Protein 5OJY (pdb70)

InterPro domains:
  IPR001647 DNA-binding HTH domain, TetR-type [PF00440] (37-81)
  IPR001647 DNA-binding HTH domain, TetR-type [PR00455] (37-50)
  IPR001647 DNA-binding HTH domain, TetR-type [PR00455] (58-81)
  IPR001647 DNA-binding HTH domain, TetR-type [PS50977] (31-91)
  IPR003012 Tetracycline transcriptional regulator, TetR [PR00400] (49-72)
  IPR003012 Tetracycline transcriptional regulator, TetR [PR00400] (100-119)
  IPR003012 Tetracycline transcriptional regulator, TetR [PR00400] (156-175)
  IPR004111 Tetracycline repressor TetR, C-terminal [PF02909] (95-240)
  IPR009057 Homedomain-like superfamily [SSF46689] (26-88)
  IPR036271 Tetracyclin repressor-like, C-terminal domain superfamily [SSF48498] (98-244)
  IPR050109 HTH-type, TetR-like transcriptional regulator [PTHR30055] (24-231)

B-factor: mean 45.56, std 17.47, range [21.39, 141.22]

Radius of gyration: 22.87 Å; Cα contacts (8 Å, |Δi|>4): 185; chains: 1; bounding box: 54×38×69 Å

Solvent-accessible surface area: 13667 Å² total

Secondary structure (DSSP, 8-state):
-TTHHHHGGG-------HHHHHHHHHHHHHHHTGGG--HHHHHHHTTS-HHHHHTT-SSHHHHHHHHHHHHPPPPPPP-SSS-HHHHHHHHHHHHHHHHHHTTHHHHHTTTS---SHHHHHHHHHHHHHHHTTT--HHHHHHHHHHHHHHHHHHHHHHHHHHHHHHHHT--HHHHHHHHHHHHHHHGGGS-HHHHHHHHHHTT--HHHHHHHHH---TT--

Foldseek 3Di:
DPPVVVVCVVHDADADDPVVLLVLQLVQCLVPAPVSDDQQVSQVVVVHGSVNVCVPPVDVLRSLLVNLLVLQDAAFDDPPPPDLLVSLLRLLVSRLVSCLSRVNCLVVCVVRPNDDDRVVRNVVNLLVSVVVVVDDPVLSVVLVCVSNVLSSVLSNVVSVVVVVCVVVVAALLRVCVVCVVVCVVVCVVDDPVVVVVSVVRSPDDSVRVSSVVSVSSVPRD

Sequence (221 aa):
QPGSSIWLREVKARQPLSREQIVQAAVRLLDEGGVRNLRMRQLADSLNSAPMSLYWHVSTKDDLLELAIDAVFPDPPSRSGTGDWRDDIKAGATDLFEVLLRHSWMIELMGGHPPVGPRALAHTSAIIEILEQAHFSPRQLDSALSSAIYYYTVGAALSEASWQAMMARQSAESEEEWVSRLGPYLGMATQSHPASLADYVKRSASSSTGQRFHDGLEMVSGMG

Nearest PDB structures (foldseek):
  5ojy-assembly1_A-2  TM=1.005E+00  e=1.292E-31  Streptomyces alboniger
  5ojx-assembly1_A-2  TM=8.390E-01  e=1.427E-23  Streptomyces alboniger
  1z0x-assembly1_B  TM=7.888E-01  e=1.199E-06  Enterococcus faecalis V583
  1z0x-assembly1_A  TM=7.538E-01  e=3.463E-06  Enterococcus faecalis V583
  3cjd-assembly1_A  TM=6.451E-01  e=1.603E-02  Jannaschia sp. CCS1

Structure (mmCIF, N/CA/C/O backbone):
data_5OJY
#
_entry.id   5OJY
#
_cell.length_a   107.850
_cell.length_b   107.850
_cell.length_c   119.300
_cell.angle_alpha   90.000
_cell.angle_beta   90.000
_cell.angle_gamma   120.000
#
_symmetry.space_group_name_H-M   'P 62 2 2'
#
loop_
_entity.id
_entity.type
_entity.pdbx_description
1 polymer 'TetR family transcription regulator'
2 non-polymer GLYCEROL
3 non-polymer 'CITRIC ACID'
4 non-polymer 'Pamamycin 607'
5 water water
#
loop_
_atom_site.group_PDB
_atom_site.id
_atom_site.type_symbol
_atom_site.label_atom_id
_atom_site.label_alt_id
_atom_site.label_comp_id
_atom_site.label_asym_id
_atom_site.label_entity_id
_atom_site.label_seq_id
_atom_site.pdbx_PDB_ins_code
_atom_site.Cartn_x
_atom_site.Cartn_y
_atom_site.Cartn_z
_atom_site.occupancy
_atom_site.B_iso_or_equiv
_atom_site.auth_seq_id
_atom_site.auth_comp_id
_atom_site.auth_asym_id
_atom_site.auth_atom_id
_atom_site.pdbx_PDB_model_num
ATOM 1 N N . GLN A 1 15 ? 36.135 -29.134 -52.395 1.00 64.48 14 GLN A N 1
ATOM 2 C CA . GLN A 1 15 ? 35.629 -29.327 -53.751 1.00 55.95 14 GLN A CA 1
ATOM 3 C C . GLN A 1 15 ? 36.497 -30.320 -54.521 1.00 50.10 14 GLN A C 1
ATOM 4 O O . GLN A 1 15 ? 37.718 -30.374 -54.312 1.00 46.34 14 GLN A O 1
ATOM 18 N N . PRO A 1 16 ? 35.881 -31.073 -55.435 1.00 44.72 15 PRO A N 1
ATOM 19 C CA . PRO A 1 16 ? 36.640 -32.094 -56.176 1.00 39.80 15 PRO A CA 1
ATOM 20 C C . PRO A 1 16 ? 37.726 -31.471 -57.041 1.00 40.47 15 PRO A C 1
ATOM 21 O O . PRO A 1 16 ? 37.538 -30.427 -57.675 1.00 34.58 15 PRO A O 1
ATOM 32 N N . GLY A 1 17 ? 38.866 -32.153 -57.085 1.00 34.96 16 GLY A N 1
ATOM 33 C CA . GLY A 1 17 ? 39.985 -31.733 -57.874 1.00 33.80 16 GLY A CA 1
ATOM 34 C C . GLY A 1 17 ? 40.991 -30.862 -57.148 1.00 36.05 16 GLY A C 1
ATOM 35 O O . GLY A 1 17 ? 42.028 -30.524 -57.736 1.00 34.50 16 GLY A O 1
ATOM 39 N N A SER A 1 18 ? 40.740 -30.496 -55.887 0.50 34.37 17 SER A N 1
ATOM 40 N N B SER A 1 18 ? 40.722 -30.492 -55.894 0.50 34.34 17 SER A N 1
ATOM 41 C CA A SER A 1 18 ? 41.693 -29.648 -55.177 0.50 40.20 17 SER A CA 1
ATOM 42 C CA B SER A 1 18 ? 41.664 -29.669 -55.146 0.50 40.20 17 SER A CA 1
ATOM 43 C C A SER A 1 18 ? 43.049 -30.329 -55.024 0.50 37.01 17 SER A C 1
ATOM 44 C C B SER A 1 18 ? 43.036 -30.328 -55.058 0.50 37.02 17 SER A C 1
ATOM 45 O O A SER A 1 18 ? 44.073 -29.648 -54.907 0.50 34.57 17 SER A O 1
ATOM 46 O O B SER A 1 18 ? 44.056 -29.631 -55.040 0.50 34.56 17 SER A O 1
ATOM 61 N N . ILE A 1 19 ? 43.092 -31.662 -55.042 1.00 31.25 18 ILE A N 1
ATOM 62 C CA . ILE A 1 19 ? 44.384 -32.332 -54.884 1.00 32.27 18 ILE A CA 1
ATOM 63 C C . ILE A 1 19 ? 45.246 -32.068 -56.109 1.00 31.16 18 ILE A C 1
ATOM 64 O O . ILE A 1 19 ? 46.472 -31.953 -55.995 1.00 36.44 18 ILE A O 1
ATOM 80 N N . TRP A 1 20 ? 44.624 -31.914 -57.279 1.00 31.62 19 TRP A N 1
ATOM 81 C CA . TRP A 1 20 ? 45.375 -31.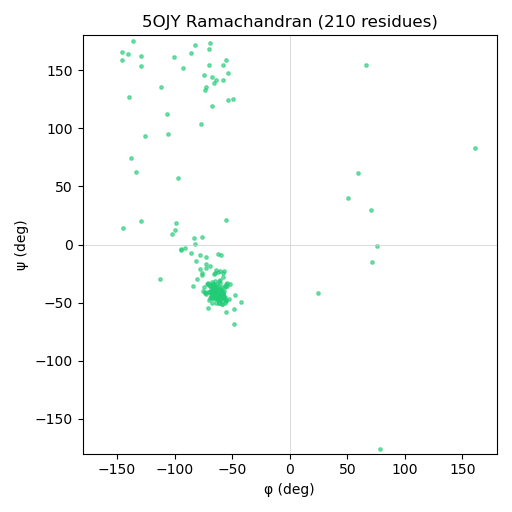635 -58.500 1.00 33.70 19 TRP A CA 1
ATOM 82 C C . TRP A 1 20 ? 45.855 -30.190 -58.507 1.00 40.40 19 TRP A C 1
ATOM 83 O O . TRP A 1 20 ? 46.966 -29.898 -58.968 1.00 36.27 19 TRP A O 1
ATOM 104 N N . LEU A 1 21 ? 45.041 -29.274 -57.981 1.00 38.15 20 LEU A N 1
ATOM 105 C CA . LEU A 1 21 ? 45.473 -27.885 -57.891 1.00 42.50 20 LEU A CA 1
ATOM 106 C C . LEU A 1 21 ? 46.653 -27.739 -56.943 1.00 38.20 20 LEU A C 1
ATOM 107 O O . LEU A 1 21 ? 47.520 -26.882 -57.155 1.00 51.39 20 LEU A O 1
ATOM 123 N N . ARG A 1 22 ? 46.718 -28.581 -55.916 1.00 46.97 21 ARG A N 1
ATOM 124 C CA . ARG A 1 22 ? 47.879 -28.611 -55.033 1.00 53.71 21 ARG A CA 1
ATOM 125 C C . ARG A 1 22 ? 49.170 -28.907 -55.790 1.00 59.13 21 ARG A C 1
ATOM 126 O O . ARG A 1 22 ? 50.243 -28.496 -55.330 1.00 58.37 21 ARG A O 1
ATOM 147 N N . GLU A 1 23 ? 49.090 -29.576 -56.954 1.00 56.95 22 GLU A N 1
ATOM 148 C CA . GLU A 1 23 ? 50.296 -29.856 -57.738 1.00 61.43 22 GLU A CA 1
ATOM 149 C C . GLU A 1 23 ? 50.989 -28.561 -58.132 1.00 69.85 22 GLU A C 1
ATOM 150 O O . GLU A 1 23 ? 52.223 -28.484 -58.143 1.00 82.47 22 GLU A O 1
ATOM 162 N N . VAL A 1 24 ? 50.206 -27.538 -58.477 1.00 69.58 23 VAL A N 1
ATOM 163 C CA . VAL A 1 24 ? 50.735 -26.225 -58.837 1.00 74.85 23 VAL A CA 1
ATOM 164 C C . VAL A 1 24 ? 50.667 -25.332 -57.601 1.00 78.79 23 VAL A C 1
ATOM 165 O O . VAL A 1 24 ? 50.052 -24.261 -57.622 1.00 83.49 23 VAL A O 1
ATOM 178 N N . LYS A 1 25 ? 51.307 -25.772 -56.519 1.00 86.07 24 LYS A N 1
ATOM 179 C CA . LYS A 1 25 ? 51.213 -25.109 -55.215 1.00 80.44 24 LYS A CA 1
ATOM 180 C C . LYS A 1 25 ? 49.807 -25.220 -54.647 1.00 79.62 24 LYS A C 1
ATOM 181 O O . LYS A 1 25 ? 49.442 -24.473 -53.740 1.00 88.09 24 LYS A O 1
ATOM 200 N N . ALA A 1 29 ? 49.075 -24.806 -47.039 1.00 47.53 28 ALA A N 1
ATOM 201 C CA . ALA A 1 29 ? 48.310 -23.823 -46.270 1.00 63.99 28 ALA A CA 1
ATOM 202 C C . ALA A 1 29 ? 48.020 -24.310 -44.843 1.00 65.89 28 ALA A C 1
ATOM 203 O O . ALA A 1 29 ? 46.943 -24.830 -44.553 1.00 59.22 28 ALA A O 1
ATOM 210 N N . ARG A 1 30 ? 48.988 -24.124 -43.952 1.00 52.20 29 ARG A N 1
ATOM 211 C CA . ARG A 1 30 ? 48.833 -24.547 -42.568 1.00 50.53 29 ARG A CA 1
ATOM 212 C C . ARG A 1 30 ? 47.895 -23.597 -41.839 1.00 45.87 29 ARG A C 1
ATOM 213 O O . ARG A 1 30 ? 47.856 -22.394 -42.114 1.00 53.39 29 ARG A O 1
ATOM 234 N N . GLN A 1 31 ? 47.127 -24.149 -40.898 1.00 41.19 30 GLN A N 1
ATOM 235 C CA . GLN A 1 31 ? 46.298 -23.360 -39.979 1.00 45.71 30 GLN A CA 1
ATOM 236 C C . GLN A 1 31 ? 46.696 -23.797 -38.573 1.00 36.37 30 GLN A C 1
ATOM 237 O O . GLN A 1 31 ? 46.206 -24.810 -38.061 1.00 34.59 30 GLN A O 1
ATOM 251 N N . PRO A 1 32 ? 47.623 -23.105 -37.937 1.00 31.49 31 PRO A N 1
ATOM 252 C CA . PRO A 1 32 ? 47.977 -23.467 -36.563 1.00 28.75 31 PRO A CA 1
ATOM 253 C C . PRO A 1 32 ? 46.806 -23.220 -35.628 1.00 31.21 31 PRO A C 1
ATOM 254 O O . PRO A 1 32 ? 46.115 -22.202 -35.698 1.00 32.24 31 PRO A O 1
ATOM 265 N N . LEU A 1 33 ? 46.618 -24.163 -34.721 1.00 30.71 32 LEU A N 1
ATOM 266 C CA . LEU A 1 33 ? 45.622 -24.075 -33.678 1.00 27.53 32 LEU A CA 1
ATOM 267 C C . LEU A 1 33 ? 46.313 -24.361 -32.368 1.00 25.68 32 LEU A C 1
ATOM 268 O O . LEU A 1 33 ? 47.393 -24.964 -32.335 1.00 28.95 32 LEU A O 1
ATOM 284 N N . SER A 1 34 ? 45.660 -23.977 -31.269 1.00 25.73 33 SER A N 1
ATOM 285 C CA . SER A 1 34 ? 46.124 -24.438 -29.969 1.00 26.19 33 SER A CA 1
ATOM 286 C C . SER A 1 34 ? 45.391 -25.719 -29.587 1.00 24.76 33 SER A C 1
ATOM 287 O O . SER A 1 34 ? 44.242 -25.929 -29.976 1.00 27.66 33 SER A O 1
ATOM 295 N N . ARG A 1 35 ? 46.052 -26.547 -28.779 1.00 26.36 34 ARG A N 1
ATOM 296 C CA . ARG A 1 35 ? 45.406 -27.755 -28.292 1.00 28.95 34 ARG A CA 1
ATOM 297 C C . ARG A 1 35 ? 44.161 -27.407 -27.483 1.00 30.43 34 ARG A C 1
ATOM 298 O O . ARG A 1 35 ? 43.098 -28.021 -27.644 1.00 28.31 34 ARG A O 1
ATOM 319 N N . GLU A 1 36 ? 44.268 -26.396 -26.620 1.00 29.3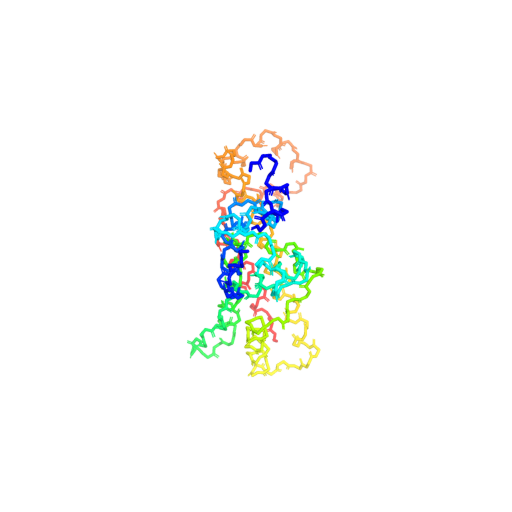7 35 GLU A N 1
ATOM 320 C CA . GLU A 1 36 ? 43.129 -26.000 -25.807 1.00 29.82 35 GLU A CA 1
ATOM 321 C C . GLU A 1 36 ? 41.923 -25.645 -26.663 1.00 28.97 35 GLU A C 1
ATOM 322 O O . GLU A 1 36 ? 40.782 -26.019 -26.354 1.00 30.67 35 GLU A O 1
ATOM 334 N N . GLN A 1 37 ? 42.143 -24.867 -27.716 1.00 26.01 36 GLN A N 1
ATOM 335 C CA . GLN A 1 37 ? 41.066 -24.487 -28.612 1.00 25.80 36 GLN A CA 1
ATOM 336 C C . GLN A 1 37 ? 40.414 -25.720 -29.255 1.00 24.45 36 GLN A C 1
ATOM 337 O O . GLN A 1 37 ? 39.186 -25.778 -29.444 1.00 26.80 36 GLN A O 1
ATOM 351 N N . ILE A 1 38 ? 41.234 -26.700 -29.623 1.00 24.06 37 ILE A N 1
ATOM 352 C CA . ILE A 1 38 ? 40.705 -27.909 -30.238 1.00 26.80 37 ILE A CA 1
ATOM 353 C C . ILE A 1 38 ? 39.839 -28.666 -29.239 1.00 28.09 37 ILE A C 1
ATOM 354 O O . ILE A 1 38 ? 38.769 -29.165 -29.582 1.00 24.88 37 ILE A O 1
ATOM 370 N N . VAL A 1 39 ? 40.312 -28.785 -27.994 1.00 26.28 38 VAL A N 1
ATOM 371 C CA . VAL A 1 39 ? 39.598 -29.574 -26.986 1.00 26.92 38 VAL A CA 1
ATOM 372 C C . VAL A 1 39 ? 38.246 -28.934 -26.665 1.00 24.92 38 VAL A C 1
ATOM 373 O O . VAL A 1 39 ? 37.222 -29.628 -26.529 1.00 27.08 38 VAL A O 1
ATOM 386 N N . GLN A 1 40 ? 38.209 -27.597 -26.559 1.00 25.49 39 GLN A N 1
ATOM 387 C CA . GLN A 1 40 ? 36.952 -26.887 -26.336 1.00 29.36 39 GLN A CA 1
ATOM 388 C C . GLN A 1 40 ? 35.971 -27.139 -27.467 1.00 32.00 39 GLN A C 1
ATOM 389 O O . GLN A 1 40 ? 34.772 -27.371 -27.241 1.00 27.67 39 GLN A O 1
ATOM 403 N N . ALA A 1 41 ? 36.456 -27.093 -28.698 1.00 26.68 40 ALA A N 1
ATOM 404 C CA . ALA A 1 41 ? 35.596 -27.404 -29.838 1.00 28.80 40 ALA A CA 1
ATOM 405 C C . ALA A 1 41 ? 35.139 -28.866 -29.829 1.00 31.90 40 ALA A C 1
ATOM 406 O O . ALA A 1 41 ? 33.993 -29.161 -30.189 1.00 30.74 40 ALA A O 1
ATOM 413 N N . ALA A 1 42 ? 36.007 -29.799 -29.422 1.00 27.01 41 ALA A N 1
ATOM 414 C CA . ALA A 1 42 ? 35.583 -31.201 -29.323 1.00 23.71 41 ALA A CA 1
ATOM 415 C C . ALA A 1 42 ? 34.501 -31.400 -28.262 1.00 29.71 41 ALA A C 1
ATOM 416 O O . ALA A 1 42 ? 33.546 -32.156 -28.480 1.00 27.62 41 ALA A O 1
ATOM 423 N N . VAL A 1 43 ? 34.629 -30.737 -27.106 1.00 28.67 42 VAL A N 1
ATOM 424 C CA . VAL A 1 43 ? 33.587 -30.824 -26.087 1.00 26.93 42 VAL A CA 1
ATOM 425 C C . VAL A 1 43 ? 32.251 -30.336 -26.645 1.00 28.50 42 VAL A C 1
ATOM 426 O O . VAL A 1 43 ? 31.200 -30.961 -26.411 1.00 28.62 42 VAL A O 1
ATOM 439 N N . ARG A 1 44 ? 32.252 -29.224 -27.391 1.00 29.52 43 ARG A N 1
ATOM 440 C CA . ARG A 1 44 ? 31.002 -28.738 -27.983 1.00 34.98 43 ARG A CA 1
ATOM 441 C C . ARG A 1 44 ? 30.384 -29.764 -28.922 1.00 35.85 43 ARG A C 1
ATOM 442 O O . ARG A 1 44 ? 29.162 -29.966 -28.908 1.00 34.89 43 ARG A O 1
ATOM 463 N N . LEU A 1 45 ? 31.193 -30.420 -29.751 1.00 30.71 44 LEU A N 1
ATOM 464 C CA . LEU A 1 45 ? 30.632 -31.429 -30.653 1.00 29.98 44 LEU A CA 1
ATOM 465 C C . LEU A 1 45 ? 30.150 -32.651 -29.881 1.00 35.95 44 LEU A C 1
ATOM 466 O O . LEU A 1 45 ? 29.112 -33.229 -30.210 1.00 33.73 44 LEU A O 1
ATOM 482 N N . LEU A 1 46 ? 30.917 -33.083 -28.879 1.00 27.98 45 LEU A N 1
ATOM 483 C CA . LEU A 1 46 ? 30.484 -34.173 -28.013 1.00 28.13 45 LEU A CA 1
ATOM 484 C C . LEU A 1 46 ? 29.175 -33.843 -27.306 1.00 32.47 45 LEU A C 1
ATOM 485 O O . LEU A 1 46 ? 28.277 -34.689 -27.215 1.00 32.29 45 LEU A O 1
ATOM 501 N N . ASP A 1 47 ? 29.055 -32.634 -26.771 1.00 29.68 46 ASP A N 1
ATOM 502 C CA . ASP A 1 47 ? 27.817 -32.258 -26.100 1.00 30.42 46 ASP A CA 1
ATOM 503 C C . ASP A 1 47 ? 26.651 -32.264 -27.079 1.00 44.30 46 ASP A C 1
ATOM 504 O O . ASP A 1 47 ? 25.523 -32.596 -26.708 1.00 39.60 46 ASP A O 1
ATOM 513 N N . GLU A 1 48 ? 26.909 -31.899 -28.334 1.00 37.23 47 GLU A N 1
ATOM 514 C CA . GLU A 1 48 ? 25.835 -31.809 -29.321 1.00 37.00 47 GLU A CA 1
ATOM 515 C C . GLU A 1 48 ? 25.344 -33.189 -29.740 1.00 40.21 47 GLU A C 1
ATOM 516 O O . GLU A 1 48 ? 24.132 -33.399 -29.875 1.00 45.05 47 GLU A O 1
ATOM 528 N N . GLY A 1 49 ? 26.256 -34.138 -29.965 1.00 38.15 48 GLY A N 1
ATOM 529 C CA . GLY A 1 49 ? 25.868 -35.421 -30.531 1.00 41.67 48 GLY A CA 1
ATOM 530 C C . GLY A 1 49 ? 26.588 -36.680 -30.083 1.00 43.58 48 GLY A C 1
ATOM 531 O O . GLY A 1 49 ? 26.492 -37.716 -30.753 1.00 38.98 48 GLY A O 1
ATOM 535 N N . GLY A 1 50 ? 27.346 -36.623 -28.985 1.00 37.99 49 GLY A N 1
ATOM 536 C CA . GLY A 1 50 ? 27.981 -37.816 -28.447 1.00 29.85 49 GLY A CA 1
ATOM 537 C C . GLY A 1 50 ? 29.224 -38.209 -29.201 1.00 31.63 49 GLY A C 1
ATOM 538 O O . GLY A 1 50 ? 29.657 -37.557 -30.149 1.00 37.54 49 GLY A O 1
ATOM 542 N N . VAL A 1 51 ? 29.790 -39.345 -28.787 1.00 31.56 50 VAL A N 1
ATOM 543 C CA . VAL A 1 51 ? 31.066 -39.800 -29.326 1.00 32.66 50 VAL A CA 1
ATOM 544 C C . VAL A 1 51 ? 30.974 -40.058 -30.832 1.00 53.34 50 VAL A C 1
ATOM 545 O O . VAL A 1 51 ? 31.958 -39.869 -31.553 1.00 41.99 50 VAL A O 1
ATOM 558 N N . ARG A 1 52 ? 29.796 -40.471 -31.337 1.00 46.75 51 ARG A N 1
ATOM 559 C CA . ARG A 1 52 ? 29.586 -40.605 -32.789 1.00 43.91 51 ARG A CA 1
ATOM 560 C C . ARG A 1 52 ? 29.594 -39.254 -33.516 1.00 57.77 51 ARG A C 1
ATOM 561 O O . ARG A 1 52 ? 30.035 -39.176 -34.669 1.00 59.70 51 ARG A O 1
ATOM 565 N N . ASN A 1 53 ? 29.127 -38.175 -32.876 1.00 53.47 52 ASN A N 1
ATOM 566 C CA . ASN A 1 53 ? 29.173 -36.858 -33.521 1.00 55.46 52 ASN A CA 1
ATOM 567 C C . ASN A 1 53 ? 30.559 -36.242 -33.527 1.00 63.60 52 ASN A C 1
ATOM 568 O O . ASN A 1 53 ? 30.694 -35.074 -33.907 1.00 55.54 52 ASN A O 1
ATOM 579 N N . LEU A 1 54 ? 31.585 -36.959 -33.103 1.00 48.96 53 LEU A N 1
ATOM 580 C CA . LEU A 1 54 ? 32.933 -36.425 -33.125 1.00 48.91 53 LEU A CA 1
ATOM 581 C C . LEU A 1 54 ? 33.646 -37.108 -34.281 1.00 42.88 53 LEU A C 1
ATOM 582 O O . LEU A 1 54 ? 34.148 -38.224 -34.145 1.00 47.38 53 LEU A O 1
ATOM 598 N N . ARG A 1 55 ? 33.651 -36.439 -35.424 1.00 39.29 54 ARG A N 1
ATOM 599 C CA . ARG A 1 55 ? 34.479 -36.820 -36.558 1.00 44.51 54 ARG A CA 1
ATOM 600 C C . ARG A 1 55 ? 35.553 -35.756 -36.762 1.00 28.87 54 ARG A C 1
ATOM 601 O O . ARG A 1 55 ? 35.268 -34.554 -36.702 1.00 31.14 54 ARG A O 1
ATOM 622 N N . MET A 1 56 ? 36.778 -36.214 -36.987 1.00 33.94 55 MET A N 1
ATOM 623 C CA . MET A 1 56 ? 37.902 -35.287 -37.054 1.00 32.46 55 MET A CA 1
ATOM 624 C C . MET A 1 56 ? 37.717 -34.272 -38.171 1.00 37.91 55 MET A C 1
ATOM 625 O O . MET A 1 56 ? 37.990 -33.078 -37.992 1.00 31.99 55 MET A O 1
ATOM 639 N N . ARG A 1 57 ? 37.196 -34.691 -39.325 1.00 31.98 56 ARG A N 1
ATOM 640 C CA . ARG A 1 57 ? 37.069 -33.711 -40.397 1.00 32.43 56 ARG A CA 1
ATOM 641 C C . ARG A 1 57 ? 36.060 -32.635 -40.043 1.00 33.40 56 ARG A C 1
ATOM 642 O O . ARG A 1 57 ? 36.291 -31.446 -40.298 1.00 35.03 56 ARG A O 1
ATOM 663 N N . GLN A 1 58 ? 34.934 -33.033 -39.445 1.00 36.49 57 GLN A N 1
ATOM 664 C CA . GLN A 1 58 ? 33.925 -32.079 -39.002 1.00 36.21 57 GLN A CA 1
ATOM 665 C C . GLN A 1 58 ? 34.456 -31.189 -37.867 1.00 31.37 57 GLN A C 1
ATOM 666 O O . GLN A 1 58 ? 34.141 -29.997 -37.799 1.00 36.73 57 GLN A O 1
ATOM 680 N N . LEU A 1 59 ? 35.225 -31.760 -36.948 1.00 31.95 58 LEU A N 1
ATOM 681 C CA . LEU A 1 59 ? 35.867 -30.942 -35.920 1.00 31.85 58 LEU A CA 1
ATOM 682 C C . LEU A 1 59 ? 36.773 -29.883 -36.551 1.00 35.29 58 LEU A C 1
ATOM 683 O O . LEU A 1 59 ? 36.685 -28.689 -36.231 1.00 31.36 58 LEU A O 1
ATOM 699 N N . ALA A 1 60 ? 37.660 -30.311 -37.453 1.00 32.53 59 ALA A N 1
ATOM 700 C CA . ALA A 1 60 ? 38.516 -29.354 -38.152 1.00 32.57 59 ALA A CA 1
ATOM 701 C C . ALA A 1 60 ? 37.687 -28.316 -38.894 1.00 33.80 59 ALA A C 1
ATOM 702 O O . ALA A 1 60 ? 38.006 -27.113 -38.869 1.00 34.33 59 ALA A O 1
ATOM 709 N N . ASP A 1 61 ? 36.610 -28.747 -39.560 1.00 34.80 60 ASP A N 1
ATOM 710 C CA . ASP A 1 61 ? 35.757 -27.766 -40.229 1.00 38.59 60 ASP A CA 1
ATOM 711 C C . ASP A 1 61 ? 35.226 -26.738 -39.233 1.00 39.34 60 ASP A C 1
ATOM 712 O O . ASP A 1 61 ? 35.179 -25.543 -39.541 1.00 36.94 60 ASP A O 1
ATOM 721 N N . SER A 1 62 ? 34.812 -27.182 -38.033 1.00 41.51 61 SER A N 1
ATOM 722 C CA . SER A 1 62 ? 34.262 -26.233 -37.061 1.00 40.60 61 SER A CA 1
ATOM 723 C C . SER A 1 62 ? 35.299 -25.206 -36.620 1.00 40.65 61 SER A C 1
ATOM 724 O O . SER A 1 62 ? 34.931 -24.132 -36.141 1.00 40.31 61 SER A O 1
ATOM 732 N N . LEU A 1 63 ? 36.583 -25.514 -36.771 1.00 35.42 62 LEU A N 1
ATOM 733 C CA . LEU A 1 63 ? 37.681 -24.588 -36.507 1.00 36.55 62 LEU A CA 1
ATOM 734 C C . LEU A 1 63 ? 38.229 -23.928 -37.778 1.00 39.92 62 LEU A C 1
ATOM 735 O O . LEU A 1 63 ? 39.359 -23.429 -37.767 1.00 39.97 62 LEU A O 1
ATOM 751 N N . ASN A 1 64 ? 37.470 -23.932 -38.874 1.00 39.92 63 ASN A N 1
ATOM 752 C CA . ASN A 1 64 ? 37.942 -23.381 -40.158 1.00 43.84 63 ASN A CA 1
ATOM 753 C C . ASN A 1 64 ? 39.310 -23.925 -40.561 1.00 47.37 63 ASN A C 1
ATOM 754 O O . ASN A 1 64 ? 40.157 -23.193 -41.082 1.00 46.30 63 ASN A O 1
ATOM 765 N N . SER A 1 65 ? 39.540 -25.217 -40.336 1.00 38.71 64 SER A N 1
ATOM 766 C CA . SER A 1 65 ? 40.845 -25.801 -40.617 1.00 35.31 64 SER A CA 1
ATOM 767 C C . SER A 1 65 ? 40.661 -27.128 -41.317 1.00 37.26 64 SER A C 1
ATOM 768 O O . SER A 1 65 ? 39.542 -27.623 -41.485 1.00 41.48 64 SER A O 1
ATOM 776 N N . ALA A 1 66 ? 41.770 -27.692 -41.702 1.00 41.54 65 ALA A N 1
ATOM 777 C CA . ALA A 1 66 ? 41.855 -29.017 -42.260 1.00 37.90 65 ALA A CA 1
ATOM 778 C C . ALA A 1 66 ? 42.315 -29.978 -41.197 1.00 37.90 65 ALA A C 1
ATOM 779 O O . ALA A 1 66 ? 42.917 -29.575 -40.195 1.00 32.77 65 ALA A O 1
ATOM 786 N N . PRO A 1 67 ? 42.088 -31.266 -41.398 1.00 34.61 66 PRO A N 1
ATOM 787 C CA . PRO A 1 67 ? 42.455 -32.245 -40.369 1.00 32.60 66 PRO A CA 1
ATOM 788 C C . PRO A 1 67 ? 43.888 -32.201 -39.919 1.00 33.27 66 PRO A C 1
ATOM 789 O O . PRO A 1 67 ? 44.164 -32.511 -38.752 1.00 29.80 66 PRO A O 1
ATOM 800 N N . MET A 1 68 ? 44.843 -31.862 -40.803 1.00 28.77 67 MET A N 1
ATOM 801 C CA . MET A 1 68 ? 46.237 -31.855 -40.368 1.00 27.05 67 MET A CA 1
ATOM 802 C C . MET A 1 68 ? 46.432 -30.974 -39.139 1.00 24.41 67 MET A C 1
ATOM 803 O O . MET A 1 68 ? 47.259 -31.290 -38.272 1.00 29.44 67 MET A O 1
ATOM 817 N N . SER A 1 69 ? 45.695 -29.856 -39.067 1.00 26.29 68 SER A N 1
ATOM 818 C CA . SER A 1 69 ? 45.831 -28.952 -37.918 1.00 31.57 68 SER A CA 1
ATOM 819 C C . SER A 1 69 ? 45.610 -29.676 -36.600 1.00 32.08 68 SER A C 1
ATOM 820 O O . SER A 1 69 ? 46.233 -29.337 -35.580 1.00 30.33 68 SER A O 1
ATOM 828 N N . LEU A 1 70 ? 44.717 -30.668 -36.600 1.00 28.23 69 LEU A N 1
ATOM 829 C CA . LEU A 1 70 ? 44.439 -31.425 -35.390 1.00 23.96 69 LEU A CA 1
ATOM 830 C C . LEU A 1 70 ? 45.596 -32.323 -35.010 1.00 31.73 69 LEU A C 1
ATOM 831 O O . LEU A 1 70 ? 45.926 -32.472 -33.823 1.00 26.77 69 LEU A O 1
ATOM 847 N N . TYR A 1 71 ? 46.211 -32.970 -35.996 1.00 27.86 70 TYR A N 1
ATOM 848 C CA . TYR A 1 71 ? 47.152 -34.031 -35.683 1.00 25.18 70 TYR A CA 1
ATOM 849 C C . TYR A 1 71 ? 48.544 -33.518 -35.331 1.00 28.44 70 TYR A C 1
ATOM 850 O O . TYR A 1 71 ? 49.428 -34.318 -35.040 1.00 31.39 70 TYR A O 1
ATOM 868 N N . TRP A 1 72 ? 48.749 -32.205 -35.332 1.00 28.41 71 TRP A N 1
ATOM 869 C CA . TRP A 1 72 ? 49.919 -31.656 -34.659 1.00 28.52 71 TRP A CA 1
ATOM 870 C C . TRP A 1 72 ? 49.863 -31.882 -33.165 1.00 32.27 71 TRP A C 1
ATOM 871 O O . TRP A 1 72 ? 50.911 -31.904 -32.505 1.00 32.94 71 TRP A O 1
ATOM 892 N N . HIS A 1 73 ? 48.654 -32.046 -32.611 1.00 28.39 72 HIS A N 1
ATOM 893 C CA . HIS A 1 73 ? 48.444 -32.040 -31.166 1.00 27.61 72 HIS A CA 1
ATOM 894 C C . HIS A 1 73 ? 48.007 -33.374 -30.577 1.00 31.61 72 HIS A C 1
ATOM 895 O O . HIS A 1 73 ? 48.270 -33.631 -29.397 1.00 32.98 72 HIS A O 1
ATOM 909 N N . VAL A 1 74 ? 47.293 -34.197 -31.349 1.00 29.39 73 VAL A N 1
ATOM 910 C CA . VAL A 1 74 ? 46.879 -35.527 -30.925 1.00 31.81 73 VAL A CA 1
ATOM 911 C C . VAL A 1 74 ? 47.272 -36.520 -32.014 1.00 32.44 73 VAL A C 1
ATOM 912 O O . VAL A 1 74 ? 47.398 -36.157 -33.190 1.00 32.66 73 VAL A O 1
ATOM 925 N N . SER A 1 75 ? 47.490 -37.777 -31.618 1.00 28.98 74 SER A N 1
ATOM 926 C CA . SER A 1 75 ? 47.755 -38.819 -32.610 1.00 30.38 74 SER A CA 1
ATOM 927 C C . SER A 1 75 ? 46.473 -39.377 -33.182 1.00 34.95 74 SER A C 1
ATOM 928 O O . SER A 1 75 ? 46.424 -39.728 -34.364 1.00 34.12 74 SER A O 1
ATOM 936 N N . THR A 1 76 ? 45.436 -39.486 -32.350 1.00 29.98 75 THR A N 1
ATOM 937 C CA . THR A 1 76 ? 44.177 -40.104 -32.746 1.00 30.45 75 THR A CA 1
ATOM 938 C C . THR A 1 76 ? 43.003 -39.413 -32.067 1.00 34.32 75 THR A C 1
ATOM 939 O O . THR A 1 76 ? 43.165 -38.682 -31.092 1.00 31.79 75 THR A O 1
ATOM 950 N N . LYS A 1 77 ? 41.805 -39.697 -32.581 1.00 30.52 76 LYS A N 1
ATOM 951 C CA . LYS A 1 77 ? 40.567 -39.241 -31.941 1.00 33.87 76 LYS A CA 1
ATOM 952 C C . LYS A 1 77 ? 40.473 -39.710 -30.489 1.00 29.79 76 LYS A C 1
ATOM 953 O O . LYS A 1 77 ? 39.952 -38.987 -29.631 1.00 30.17 76 LYS A O 1
ATOM 972 N N . ASP A 1 78 ? 40.957 -40.919 -30.198 1.00 27.98 77 ASP A N 1
ATOM 973 C CA . ASP A 1 78 ? 40.936 -41.426 -28.821 1.00 30.01 77 ASP A CA 1
ATOM 974 C C . ASP A 1 78 ? 41.699 -40.509 -27.867 1.00 35.11 77 ASP A C 1
ATOM 975 O O . ASP A 1 78 ? 41.281 -40.295 -26.720 1.00 28.53 77 ASP A O 1
ATOM 984 N N . ASP A 1 79 ? 42.841 -39.985 -28.304 1.00 29.26 78 ASP A N 1
ATOM 985 C CA . ASP A 1 79 ? 43.549 -39.005 -27.487 1.00 28.39 78 ASP A CA 1
ATOM 986 C C . ASP A 1 79 ? 42.657 -37.832 -27.158 1.00 23.52 78 ASP A C 1
ATOM 987 O O . ASP A 1 79 ? 42.681 -37.296 -26.042 1.00 28.12 78 ASP A O 1
ATOM 996 N N . LEU A 1 80 ? 41.945 -37.343 -28.170 1.00 27.86 79 LEU A N 1
ATOM 997 C CA . LEU A 1 80 ? 41.092 -36.186 -27.994 1.00 27.20 79 LEU A CA 1
ATOM 998 C C . LEU A 1 80 ? 39.952 -36.470 -27.030 1.00 26.82 79 LEU A C 1
ATOM 999 O O . LEU A 1 80 ? 39.596 -35.609 -26.211 1.00 25.53 79 LEU A O 1
ATOM 1015 N N . LEU A 1 81 ? 39.387 -37.683 -27.075 1.00 24.51 80 LEU A N 1
ATOM 1016 C CA . LEU A 1 81 ? 38.359 -38.042 -26.086 1.00 24.95 80 LEU A CA 1
ATOM 1017 C C . LEU A 1 81 ? 38.893 -37.933 -24.664 1.00 26.47 80 LEU A C 1
ATOM 1018 O O . LEU A 1 81 ? 38.197 -37.429 -23.767 1.00 27.63 80 LEU A O 1
ATOM 1034 N N . GLU A 1 82 ? 40.120 -38.411 -24.430 1.00 24.45 81 GLU A N 1
ATOM 1035 C CA . GLU A 1 82 ? 40.692 -38.368 -23.085 1.00 24.04 81 GLU A CA 1
ATOM 1036 C C . GLU A 1 82 ? 40.955 -36.939 -22.625 1.00 23.63 81 GLU A C 1
ATOM 1037 O O . GLU A 1 82 ? 40.739 -36.606 -21.452 1.00 25.72 81 GLU A O 1
ATOM 1049 N N . LEU A 1 83 ? 41.422 -36.077 -23.519 1.00 23.43 82 LEU A N 1
ATOM 1050 C CA . LEU A 1 83 ? 41.576 -34.662 -23.160 1.00 23.63 82 LEU A CA 1
ATOM 1051 C C . LEU A 1 83 ? 40.231 -34.010 -22.838 1.00 27.62 82 LEU A C 1
ATOM 1052 O O . LEU A 1 83 ? 40.130 -33.160 -21.929 1.00 23.29 82 LEU A O 1
ATOM 1068 N N . ALA A 1 84 ? 39.197 -34.361 -23.609 1.00 25.66 83 ALA A N 1
ATOM 1069 C CA . ALA A 1 84 ? 37.856 -33.825 -23.381 1.00 24.02 83 ALA A CA 1
ATOM 1070 C C . ALA A 1 84 ? 37.303 -34.270 -22.039 1.00 23.49 83 ALA A C 1
ATOM 1071 O O . ALA A 1 84 ? 36.679 -33.471 -21.333 1.00 25.13 83 ALA A O 1
ATOM 1078 N N . ILE A 1 85 ? 37.495 -35.547 -21.689 1.00 22.59 84 ILE A N 1
ATOM 1079 C CA . ILE A 1 85 ? 37.067 -36.040 -20.379 1.00 25.50 84 ILE A CA 1
ATOM 1080 C C . ILE A 1 85 ? 37.689 -35.196 -19.274 1.00 24.65 84 ILE A C 1
ATOM 1081 O O . ILE A 1 85 ? 37.001 -34.738 -18.361 1.00 25.00 84 ILE A O 1
ATOM 1097 N N . ASP A 1 86 ? 38.998 -34.943 -19.354 1.00 25.50 85 ASP A N 1
ATOM 1098 C CA . ASP A 1 86 ? 39.621 -34.192 -18.267 1.00 21.95 85 ASP A CA 1
ATOM 1099 C C . ASP A 1 86 ? 39.155 -32.755 -18.262 1.00 22.36 85 ASP A C 1
ATOM 1100 O O . ASP A 1 86 ? 38.953 -32.170 -17.184 1.00 25.73 85 ASP A O 1
ATOM 1109 N N . ALA A 1 87 ? 38.932 -32.175 -19.453 1.00 21.80 86 ALA A N 1
ATOM 1110 C CA . ALA A 1 87 ? 38.661 -30.747 -19.532 1.00 25.37 86 ALA A CA 1
ATOM 1111 C C . ALA A 1 87 ? 37.413 -30.364 -18.765 1.00 26.04 86 ALA A C 1
ATOM 1112 O O . ALA A 1 87 ? 37.325 -29.226 -18.282 1.00 25.20 86 ALA A O 1
ATOM 1119 N N . VAL A 1 88 ? 36.413 -31.257 -18.714 1.00 24.53 87 VAL A N 1
ATOM 1120 C CA . VAL A 1 88 ? 35.126 -30.980 -18.068 1.00 24.24 87 VAL A CA 1
ATOM 1121 C C . VAL A 1 88 ? 35.057 -31.458 -16.624 1.00 23.58 87 VAL A C 1
ATOM 1122 O O . VAL A 1 88 ? 34.046 -31.195 -15.950 1.00 24.34 87 VAL A O 1
ATOM 1135 N N . PHE A 1 89 ? 36.081 -32.128 -16.119 1.00 22.94 88 PHE A N 1
ATOM 1136 C CA . PHE A 1 89 ? 36.056 -32.560 -14.731 1.00 25.01 88 PHE A CA 1
ATOM 1137 C C . PHE A 1 89 ? 35.874 -31.357 -13.809 1.00 27.09 88 PHE A C 1
ATOM 1138 O O . PHE A 1 89 ? 36.434 -30.271 -14.066 1.00 26.69 88 PHE A O 1
ATOM 1155 N N . PRO A 1 90 ? 35.101 -31.506 -12.739 1.00 25.25 89 PRO A N 1
ATOM 1156 C CA . PRO A 1 90 ? 34.857 -30.385 -11.833 1.00 24.52 89 PRO A CA 1
ATOM 1157 C C . PRO A 1 90 ? 36.098 -30.034 -11.038 1.00 21.39 89 PRO A C 1
ATOM 1158 O O . PRO A 1 90 ? 36.958 -30.880 -10.793 1.00 25.11 89 PRO A O 1
ATOM 1169 N N . ASP A 1 91 ? 36.160 -28.769 -10.610 1.00 24.88 90 ASP A N 1
ATOM 1170 C CA . ASP A 1 91 ? 37.131 -28.352 -9.617 1.00 23.94 90 ASP A CA 1
ATOM 1171 C C . ASP A 1 91 ? 36.943 -29.175 -8.338 1.00 28.41 90 ASP A C 1
ATOM 1172 O O . ASP A 1 91 ? 35.842 -29.642 -8.054 1.00 28.87 90 ASP A O 1
ATOM 1181 N N . PRO A 1 92 ? 37.986 -29.324 -7.537 1.00 26.24 91 PRO A N 1
ATOM 1182 C CA . PRO A 1 92 ? 37.835 -29.925 -6.200 1.00 31.78 91 PRO A CA 1
ATOM 1183 C C . PRO A 1 92 ? 36.767 -29.209 -5.400 1.00 34.25 91 PRO A C 1
ATOM 1184 O O . PRO A 1 92 ? 36.545 -27.998 -5.577 1.00 31.12 91 PRO A O 1
ATOM 1195 N N . PRO A 1 93 ? 36.051 -29.928 -4.539 1.00 31.59 92 PRO A N 1
ATOM 1196 C CA . PRO A 1 93 ? 34.934 -29.299 -3.824 1.00 37.03 92 PRO A CA 1
ATOM 1197 C C . PRO A 1 93 ? 35.429 -28.241 -2.839 1.00 45.55 92 PRO A C 1
ATOM 1198 O O . PRO A 1 93 ? 36.458 -28.411 -2.194 1.00 48.11 92 PRO A O 1
ATOM 1209 N N . SER A 1 94 ? 34.673 -27.166 -2.694 1.00 53.72 93 SER A N 1
ATOM 1210 C CA . SER A 1 94 ? 35.016 -26.194 -1.656 1.00 68.25 93 SER A CA 1
ATOM 1211 C C . SER A 1 94 ? 34.791 -26.819 -0.281 1.00 66.50 93 SER A C 1
ATOM 1212 O O . SER A 1 94 ? 33.677 -27.253 0.031 1.00 69.99 93 SER A O 1
ATOM 1220 N N . ARG A 1 95 ? 35.857 -26.917 0.517 1.00 69.37 94 ARG A N 1
ATOM 1221 C CA . ARG A 1 95 ? 35.731 -27.381 1.895 1.00 75.05 94 ARG A CA 1
ATOM 1222 C C . ARG A 1 95 ? 34.678 -26.554 2.626 1.00 84.06 94 ARG A C 1
ATOM 1223 O O . ARG A 1 95 ? 34.774 -25.322 2.695 1.00 78.83 94 ARG A O 1
ATOM 1227 N N . SER A 1 96 ? 33.682 -27.248 3.187 1.00 85.81 95 SER A N 1
ATOM 1228 C CA . SER A 1 96 ? 32.425 -26.643 3.623 1.00 88.16 95 SER A CA 1
ATOM 1229 C C . SER A 1 96 ? 32.510 -25.969 4.989 1.00 97.32 95 SER A C 1
ATOM 1230 O O . SER A 1 96 ? 31.585 -25.230 5.355 1.00 93.39 95 SER A O 1
ATOM 1238 N N . GLY A 1 97 ? 33.562 -26.224 5.762 1.00 91.39 96 GLY A N 1
ATOM 1239 C CA . GLY A 1 97 ? 33.717 -25.578 7.049 1.00 98.05 96 GLY A CA 1
ATOM 1240 C C . GLY A 1 97 ? 32.752 -26.069 8.111 1.00 108.08 96 GLY A C 1
ATOM 1241 O O . GLY A 1 97 ? 32.971 -25.825 9.301 1.00 108.68 96 GLY A O 1
ATOM 1245 N N . THR A 1 98 ? 31.692 -26.780 7.706 1.00 105.34 97 THR A N 1
ATOM 1246 C CA . THR A 1 98 ? 30.744 -27.333 8.668 1.00 93.02 97 THR A CA 1
ATOM 1247 C C . THR A 1 98 ? 31.410 -28.290 9.645 1.00 85.18 97 THR A C 1
ATOM 1248 O O . THR A 1 98 ? 30.764 -28.713 10.609 1.00 89.52 97 THR A O 1
ATOM 1259 N N . GLY A 1 99 ? 32.670 -28.650 9.421 1.00 86.33 98 GLY A N 1
ATOM 1260 C CA . GLY A 1 99 ? 33.346 -29.600 10.271 1.00 89.13 98 GLY A CA 1
ATOM 1261 C C . GLY A 1 99 ? 32.939 -31.039 10.061 1.00 91.62 98 GLY A C 1
ATOM 1262 O O . GLY A 1 99 ? 33.486 -31.920 10.736 1.00 86.97 98 GLY A O 1
ATOM 1266 N N . ASP A 1 100 ? 32.000 -31.313 9.149 1.00 81.53 99 ASP A N 1
ATOM 1267 C CA . ASP A 1 100 ? 31.609 -32.677 8.810 1.00 70.34 99 ASP A CA 1
ATOM 1268 C C . ASP A 1 100 ? 32.183 -33.005 7.438 1.00 57.62 99 ASP A C 1
ATOM 1269 O O . ASP A 1 100 ? 31.771 -32.427 6.426 1.00 52.81 99 ASP A O 1
ATOM 1278 N N . TRP A 1 101 ? 33.140 -33.924 7.414 1.00 51.65 100 TRP A N 1
ATOM 1279 C CA . TRP A 1 101 ? 33.729 -34.366 6.163 1.00 52.54 100 TRP A CA 1
ATOM 1280 C C . TRP A 1 101 ? 32.696 -34.983 5.234 1.00 50.73 100 TRP A C 1
ATOM 1281 O O . TRP A 1 101 ? 32.924 -35.047 4.023 1.00 44.90 100 TRP A O 1
ATOM 1302 N N . ARG A 1 102 ? 31.581 -35.467 5.779 1.00 47.70 101 ARG A N 1
ATOM 1303 C CA . ARG A 1 102 ? 30.506 -36.002 4.951 1.00 48.74 101 ARG A CA 1
ATOM 1304 C C . ARG A 1 102 ? 29.928 -34.933 4.033 1.00 49.58 101 ARG A C 1
ATOM 1305 O O . ARG A 1 102 ? 29.564 -35.220 2.884 1.00 44.17 101 ARG A O 1
ATOM 1326 N N . ASP A 1 103 ? 29.853 -33.690 4.509 1.00 44.05 102 ASP A N 1
ATOM 1327 C CA . ASP A 1 103 ? 29.321 -32.622 3.676 1.00 46.64 102 ASP A CA 1
ATOM 1328 C C . ASP A 1 103 ? 30.248 -32.333 2.509 1.00 38.59 102 ASP A C 1
ATOM 1329 O O . ASP A 1 103 ? 29.788 -31.992 1.410 1.00 39.01 102 ASP A O 1
ATOM 1338 N N . ASP A 1 104 ? 31.552 -32.443 2.746 1.00 40.39 103 ASP A N 1
ATOM 1339 C CA . ASP A 1 104 ? 32.526 -32.174 1.697 1.00 44.56 103 ASP A CA 1
ATOM 1340 C C . ASP A 1 104 ? 32.539 -33.307 0.678 1.00 39.06 103 ASP A C 1
ATOM 1341 O O . ASP A 1 104 ? 32.639 -33.063 -0.528 1.00 36.53 103 ASP A O 1
ATOM 1350 N N . ILE A 1 105 ? 32.454 -34.551 1.149 1.00 32.66 104 ILE A N 1
ATOM 1351 C CA . ILE A 1 105 ? 32.349 -35.684 0.222 1.00 32.44 104 ILE A CA 1
ATOM 1352 C C . ILE A 1 105 ? 31.129 -35.518 -0.664 1.00 34.06 104 ILE A C 1
ATOM 1353 O O . ILE A 1 105 ? 31.190 -35.718 -1.886 1.00 32.94 104 ILE A O 1
ATOM 1369 N N . LYS A 1 106 ? 30.001 -35.133 -0.074 1.00 38.08 105 LYS A N 1
ATOM 1370 C CA . LYS A 1 106 ? 28.777 -35.033 -0.860 1.00 37.42 105 LYS A CA 1
ATOM 1371 C C . LYS A 1 106 ? 28.854 -33.906 -1.874 1.00 42.91 105 LYS A C 1
ATOM 1372 O O . LYS A 1 106 ? 28.311 -34.029 -2.979 1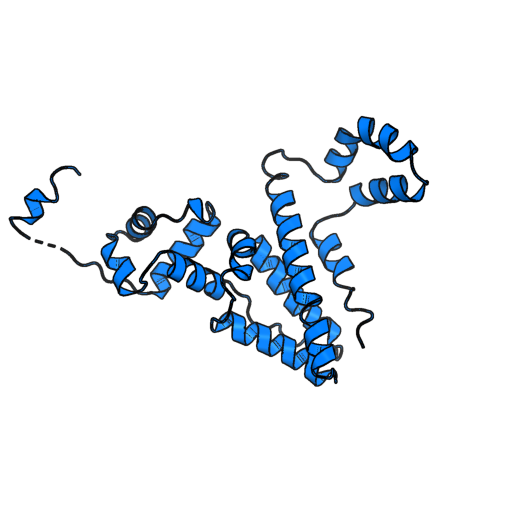.00 33.23 105 LYS A O 1
ATOM 1391 N N . ALA A 1 107 ? 29.507 -32.789 -1.529 1.00 34.09 106 ALA A N 1
ATOM 1392 C CA . ALA A 1 107 ? 29.678 -31.730 -2.515 1.00 33.66 106 ALA A CA 1
ATOM 1393 C C . ALA A 1 107 ? 30.524 -32.242 -3.673 1.00 27.72 106 ALA A C 1
ATOM 1394 O O . ALA A 1 107 ? 30.211 -31.984 -4.835 1.00 33.96 106 ALA A O 1
ATOM 1401 N N . GLY A 1 108 ? 31.585 -32.988 -3.369 1.00 27.93 107 GLY A N 1
ATOM 1402 C CA . GLY A 1 108 ? 32.481 -33.435 -4.424 1.00 33.83 107 GLY A CA 1
ATOM 1403 C C . GLY A 1 108 ? 31.804 -34.436 -5.338 1.00 36.22 107 GLY A C 1
ATOM 1404 O O . GLY A 1 108 ? 31.929 -34.363 -6.561 1.00 28.76 107 GLY A O 1
ATOM 1408 N N . ALA A 1 109 ? 31.035 -35.349 -4.759 1.00 31.84 108 ALA A N 1
ATOM 1409 C CA . ALA A 1 109 ? 30.314 -36.332 -5.570 1.00 32.57 108 ALA A CA 1
ATOM 1410 C C . ALA A 1 109 ? 29.225 -35.672 -6.374 1.00 31.37 108 ALA A C 1
ATOM 1411 O O . ALA A 1 109 ? 29.014 -36.005 -7.549 1.00 34.47 108 ALA A O 1
ATOM 1418 N N . THR A 1 110 ? 28.498 -34.744 -5.754 1.00 29.11 109 THR A N 1
ATOM 1419 C CA . THR A 1 110 ? 27.427 -34.060 -6.447 1.00 29.80 109 THR A CA 1
ATOM 1420 C C . THR A 1 110 ? 27.952 -33.230 -7.618 1.00 34.00 109 THR A C 1
ATOM 1421 O O . THR A 1 110 ? 27.294 -33.135 -8.666 1.00 29.39 109 THR A O 1
ATOM 1432 N N . ASP A 1 111 ? 29.076 -32.531 -7.418 1.00 31.31 110 ASP A N 1
ATOM 1433 C CA . ASP A 1 111 ? 29.682 -31.765 -8.515 1.00 31.13 110 ASP A CA 1
ATOM 1434 C C . ASP A 1 111 ? 30.001 -32.685 -9.695 1.00 24.81 110 ASP A C 1
ATOM 1435 O O . ASP A 1 111 ? 29.792 -32.318 -10.864 1.00 26.68 110 ASP A O 1
ATOM 1444 N N . LEU A 1 112 ? 30.545 -33.868 -9.403 1.00 26.65 111 LEU A N 1
ATOM 1445 C CA . LEU A 1 112 ? 30.868 -34.816 -10.466 1.00 26.75 111 LEU A CA 1
ATOM 1446 C C . LEU A 1 112 ? 29.602 -35.341 -11.125 1.00 29.79 111 LEU A C 1
ATOM 1447 O O . LEU A 1 112 ? 29.521 -35.415 -12.351 1.00 27.74 111 LEU A O 1
ATOM 1463 N N . PHE A 1 113 ? 28.584 -35.672 -10.325 1.00 29.20 112 PHE A N 1
ATOM 1464 C CA . PHE A 1 113 ? 27.290 -36.076 -10.874 1.00 27.89 112 PHE A CA 1
ATOM 1465 C C . PHE A 1 113 ? 26.760 -35.056 -11.865 1.00 31.10 112 PHE A C 1
ATOM 1466 O O . PHE A 1 113 ? 26.304 -35.404 -12.957 1.00 28.58 112 PHE A O 1
ATOM 1483 N N . GLU A 1 114 ? 26.800 -33.776 -11.508 1.00 29.89 113 GLU A N 1
ATOM 1484 C CA . GLU A 1 114 ? 26.182 -32.796 -12.377 1.00 26.81 113 GLU A CA 1
ATOM 1485 C C . GLU A 1 114 ? 26.977 -32.607 -13.661 1.00 27.13 113 GLU A C 1
ATOM 1486 O O . GLU A 1 114 ? 26.397 -32.398 -14.733 1.00 28.31 113 GLU A O 1
ATOM 1498 N N . VAL A 1 115 ? 28.296 -32.732 -13.570 1.00 26.35 114 VAL A N 1
ATOM 1499 C CA . VAL A 1 115 ? 29.143 -32.715 -14.759 1.00 26.69 114 VAL A CA 1
ATOM 1500 C C . VAL A 1 115 ? 28.807 -33.888 -15.679 1.00 25.79 114 VAL A C 1
ATOM 1501 O O . VAL A 1 115 ? 28.639 -33.720 -16.892 1.00 29.32 114 VAL A O 1
ATOM 1514 N N . LEU A 1 116 ? 28.709 -35.089 -15.107 1.00 26.07 115 LEU A N 1
ATOM 1515 C CA . LEU A 1 116 ? 28.374 -36.282 -15.888 1.00 27.40 115 LEU A CA 1
ATOM 1516 C C . LEU A 1 116 ? 27.024 -36.145 -16.584 1.00 31.13 115 LEU A C 1
ATOM 1517 O O . LEU A 1 116 ? 26.884 -36.553 -17.739 1.00 29.21 115 LEU A O 1
ATOM 1533 N N . LEU A 1 117 ? 26.019 -35.555 -15.913 1.00 31.12 116 LEU A N 1
ATOM 1534 C CA . LEU A 1 117 ? 24.730 -35.352 -16.576 1.00 27.27 116 LEU A CA 1
ATOM 1535 C C . LEU A 1 117 ? 24.830 -34.357 -17.716 1.00 31.91 116 LEU A C 1
ATOM 1536 O O . LEU A 1 117 ? 24.112 -34.469 -18.720 1.00 29.75 116 LEU A O 1
ATOM 1552 N N . ARG A 1 118 ? 25.659 -33.336 -17.541 1.00 29.45 117 ARG A N 1
ATOM 1553 C CA . ARG A 1 118 ? 25.826 -32.299 -18.534 1.00 32.02 117 ARG A CA 1
ATOM 1554 C C . ARG A 1 118 ? 26.671 -32.758 -19.718 1.00 32.32 117 ARG A C 1
ATOM 1555 O O . ARG A 1 118 ? 26.551 -32.192 -20.806 1.00 30.49 117 ARG A O 1
ATOM 1576 N N . HIS A 1 119 ? 27.520 -33.753 -19.519 1.00 27.07 118 HIS A N 1
ATOM 1577 C CA . HIS A 1 119 ? 28.455 -34.245 -20.532 1.00 29.21 118 HIS A CA 1
ATOM 1578 C C . HIS A 1 119 ? 28.380 -35.767 -20.550 1.00 24.60 118 HIS A C 1
ATOM 1579 O O . HIS A 1 119 ? 29.345 -36.475 -20.258 1.00 26.14 118 HIS A O 1
ATOM 1593 N N . SER A 1 120 ? 27.185 -36.302 -20.884 1.00 25.64 119 SER A N 1
ATOM 1594 C CA . SER A 1 120 ? 26.918 -37.714 -20.601 1.00 26.21 119 SER A CA 1
ATOM 1595 C C . SER A 1 120 ? 27.735 -38.658 -21.466 1.00 24.81 119 SER A C 1
ATOM 1596 O O . SER A 1 120 ? 27.902 -39.838 -21.104 1.00 27.61 119 SER A O 1
ATOM 1604 N N . TRP A 1 121 ? 28.281 -38.164 -22.588 1.00 27.33 120 TRP A N 1
ATOM 1605 C CA . TRP A 1 121 ? 29.230 -38.959 -23.380 1.00 27.74 120 TRP A CA 1
ATOM 1606 C C . TRP A 1 121 ? 30.436 -39.424 -22.580 1.00 25.31 120 TRP A C 1
ATOM 1607 O O . TRP A 1 121 ? 31.091 -40.416 -22.953 1.00 26.64 120 TRP A O 1
ATOM 1628 N N . MET A 1 122 ? 30.768 -38.746 -21.480 1.00 25.61 121 MET A N 1
ATOM 1629 C CA . MET A 1 122 ? 31.954 -39.184 -20.763 1.00 26.44 121 MET A CA 1
ATOM 1630 C C . MET A 1 122 ? 31.688 -40.431 -19.924 1.00 29.28 121 MET A C 1
ATOM 1631 O O . MET A 1 122 ? 32.629 -41.135 -19.567 1.00 25.29 121 MET A O 1
ATOM 1645 N N . ILE A 1 123 ? 30.432 -40.711 -19.595 1.00 28.75 122 ILE A N 1
ATOM 1646 C CA . ILE A 1 123 ? 30.155 -41.708 -18.563 1.00 27.42 122 ILE A CA 1
ATOM 1647 C C . ILE A 1 123 ? 30.691 -43.069 -18.980 1.00 26.45 122 ILE A C 1
ATOM 1648 O O . ILE A 1 123 ? 31.450 -43.717 -18.248 1.00 32.27 122 ILE A O 1
ATOM 1664 N N . GLU A 1 124 ? 30.361 -43.497 -20.186 1.00 26.69 123 GLU A N 1
ATOM 1665 C CA . GLU A 1 124 ? 30.826 -44.806 -20.634 1.00 33.89 123 GLU A CA 1
ATOM 1666 C C . GLU A 1 124 ? 32.318 -44.838 -20.956 1.00 35.21 123 GLU A C 1
ATOM 1667 O O . GLU A 1 124 ? 32.913 -45.921 -20.974 1.00 33.93 123 GLU A O 1
ATOM 1679 N N . LEU A 1 125 ? 32.937 -43.683 -21.212 1.00 28.52 124 LEU A N 1
ATOM 1680 C CA . LEU A 1 125 ? 34.351 -43.674 -21.594 1.00 29.12 124 LEU A CA 1
ATOM 1681 C C . LEU A 1 125 ? 35.306 -43.895 -20.429 1.00 27.38 124 LEU A C 1
ATOM 1682 O O . LEU A 1 125 ? 36.434 -44.361 -20.638 1.00 28.94 124 LEU A O 1
ATOM 1698 N N . MET A 1 126 ? 34.906 -43.543 -19.208 1.00 27.49 125 MET A N 1
ATOM 1699 C CA . MET A 1 126 ? 35.878 -43.499 -18.124 1.00 28.63 125 MET A CA 1
ATOM 1700 C C . MET A 1 126 ? 36.417 -44.876 -17.792 1.00 31.44 125 MET A C 1
ATOM 1701 O O . MET A 1 126 ? 37.588 -45.010 -17.458 1.00 29.56 125 MET A O 1
ATOM 1715 N N . GLY A 1 127 ? 35.585 -45.927 -17.872 1.00 27.71 126 GLY A N 1
ATOM 1716 C CA . GLY A 1 127 ? 36.064 -47.238 -17.465 1.00 26.89 126 GLY A CA 1
ATOM 1717 C C . GLY A 1 127 ? 37.158 -47.794 -18.348 1.00 26.17 126 GLY A C 1
ATOM 1718 O O . GLY A 1 127 ? 38.024 -48.536 -17.874 1.00 29.06 126 GLY A O 1
ATOM 1722 N N . GLY A 1 128 ? 37.112 -47.492 -19.646 1.00 27.25 127 GLY A N 1
ATOM 1723 C CA . GLY A 1 128 ? 38.113 -47.921 -20.584 1.00 32.04 127 GLY A CA 1
ATOM 1724 C C . GLY A 1 128 ? 39.211 -46.897 -20.826 1.00 35.05 127 GLY A C 1
ATOM 1725 O O . GLY A 1 128 ? 40.183 -47.201 -21.529 1.00 33.13 127 GLY A O 1
ATOM 1729 N N . HIS A 1 129 ? 39.085 -45.707 -20.249 1.00 28.50 128 HIS A N 1
ATOM 1730 C CA . HIS A 1 129 ? 40.050 -44.609 -20.429 1.00 27.06 128 HIS A CA 1
ATOM 1731 C C . HIS A 1 129 ? 40.257 -43.967 -19.070 1.00 26.88 128 HIS A C 1
ATOM 1732 O O . HIS A 1 129 ? 39.705 -42.898 -18.786 1.00 28.92 128 HIS A O 1
ATOM 1746 N N . PRO A 1 130 ? 40.998 -44.624 -18.186 1.00 24.43 129 PRO A N 1
ATOM 1747 C CA . PRO A 1 130 ? 41.090 -44.178 -16.773 1.00 28.74 129 PRO A CA 1
ATOM 1748 C C . PRO A 1 130 ? 41.398 -42.693 -16.674 1.00 31.45 129 PRO A C 1
ATOM 1749 O O . PRO A 1 130 ? 42.382 -42.222 -17.262 1.00 27.00 129 PRO A O 1
ATOM 1760 N N . PRO A 1 131 ? 40.570 -41.904 -15.958 1.00 24.98 130 PRO A N 1
ATOM 1761 C CA . PRO A 1 131 ? 40.792 -40.435 -15.963 1.00 26.81 130 PRO A CA 1
ATOM 1762 C C . PRO A 1 131 ? 41.954 -40.064 -15.049 1.00 26.45 130 PRO A C 1
ATOM 1763 O O . PRO A 1 131 ? 41.782 -40.102 -13.835 1.00 26.73 130 PRO A O 1
ATOM 1774 N N . VAL A 1 132 ? 43.132 -39.748 -15.610 1.00 23.48 131 VAL A N 1
ATOM 1775 C CA . VAL A 1 132 ? 44.303 -39.381 -14.819 1.00 25.34 131 VAL A CA 1
ATOM 1776 C C . VAL A 1 132 ? 44.908 -38.074 -15.330 1.00 27.79 131 VAL A C 1
ATOM 1777 O O . VAL A 1 132 ? 46.072 -37.769 -15.042 1.00 25.63 131 VAL A O 1
ATOM 1790 N N . GLY A 1 133 ? 44.126 -37.278 -16.061 1.00 23.54 132 GLY A N 1
ATOM 1791 C CA . GLY A 1 133 ? 44.571 -35.939 -16.423 1.00 28.17 132 GLY A CA 1
ATOM 1792 C C . GLY A 1 133 ? 44.615 -35.023 -15.207 1.00 24.58 132 GLY A C 1
ATOM 1793 O O . GLY A 1 133 ? 44.156 -35.374 -14.103 1.00 25.50 132 GLY A O 1
ATOM 1797 N N . PRO A 1 134 ? 45.133 -33.803 -15.394 1.00 27.86 133 PRO A N 1
ATOM 1798 C CA . PRO A 1 134 ? 45.344 -32.947 -14.220 1.00 24.38 133 PRO A CA 1
ATOM 1799 C C . PRO A 1 134 ? 44.080 -32.592 -13.449 1.00 25.29 133 PRO A C 1
ATOM 1800 O O . PRO A 1 134 ? 44.139 -32.499 -12.217 1.00 26.60 133 PRO A O 1
ATOM 1811 N N . ARG A 1 135 ? 42.978 -32.265 -14.126 1.00 23.28 134 ARG A N 1
ATOM 1812 C CA . ARG A 1 135 ? 41.776 -31.901 -13.386 1.00 22.25 134 ARG A CA 1
ATOM 1813 C C . ARG A 1 135 ? 41.229 -33.094 -12.615 1.00 25.25 134 ARG A C 1
ATOM 1814 O O . ARG A 1 135 ? 40.786 -32.944 -11.473 1.00 24.29 134 ARG A O 1
ATOM 1835 N N . ALA A 1 136 ? 41.252 -34.285 -13.217 1.00 23.91 135 ALA A N 1
ATOM 1836 C CA . ALA A 1 136 ? 40.789 -35.475 -12.502 1.00 23.57 135 ALA A CA 1
ATOM 1837 C C . ALA A 1 136 ? 41.699 -35.796 -11.320 1.00 25.50 135 ALA A C 1
ATOM 1838 O O . ALA A 1 136 ? 41.214 -36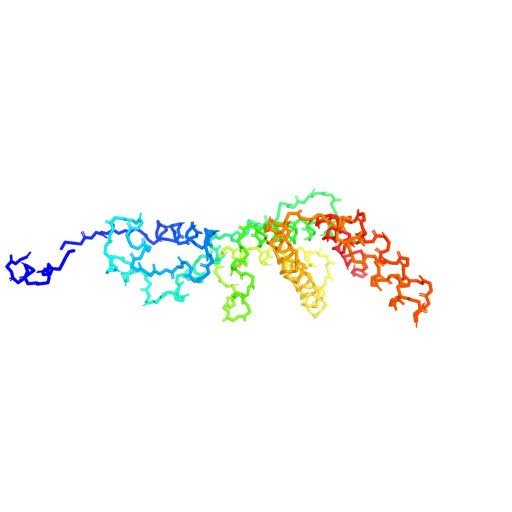.190 -10.251 1.00 26.82 135 ALA A O 1
ATOM 1845 N N . LEU A 1 137 ? 43.014 -35.639 -11.486 1.00 24.14 136 LEU A N 1
ATOM 1846 C CA . LEU A 1 137 ? 43.914 -35.901 -10.360 1.00 23.53 136 LEU A CA 1
ATOM 1847 C C . LEU A 1 137 ? 43.648 -34.950 -9.195 1.00 23.28 136 LEU A C 1
ATOM 1848 O O . LEU A 1 137 ? 43.654 -35.365 -8.025 1.00 26.55 136 LEU A O 1
ATOM 1864 N N . ALA A 1 138 ? 43.409 -33.670 -9.486 1.00 27.57 137 ALA A N 1
ATOM 1865 C CA . ALA A 1 138 ? 43.170 -32.716 -8.401 1.00 25.51 137 ALA A CA 1
ATOM 1866 C C . ALA A 1 138 ? 41.859 -33.024 -7.676 1.00 29.31 137 ALA A C 1
ATOM 1867 O O . ALA A 1 138 ? 41.778 -32.961 -6.438 1.00 25.95 137 ALA A O 1
ATOM 1874 N N . HIS A 1 139 ? 40.804 -33.315 -8.429 1.00 26.08 138 HIS A N 1
ATOM 1875 C CA . HIS A 1 139 ? 39.522 -33.636 -7.806 1.00 26.21 138 HIS A CA 1
ATOM 1876 C C . HIS A 1 139 ? 39.657 -34.873 -6.941 1.00 26.44 138 HIS A C 1
ATOM 1877 O O . HIS A 1 139 ? 39.208 -34.893 -5.790 1.00 26.79 138 HIS A O 1
ATOM 1891 N N . THR A 1 140 ? 40.287 -35.914 -7.478 1.00 27.01 139 THR A N 1
ATOM 1892 C CA . THR A 1 140 ? 40.449 -37.163 -6.722 1.00 26.67 139 THR A CA 1
ATOM 1893 C C . THR A 1 140 ? 41.344 -36.956 -5.508 1.00 27.15 139 THR A C 1
ATOM 1894 O O . THR A 1 140 ? 41.065 -37.474 -4.417 1.00 27.14 139 THR A O 1
ATOM 1905 N N . SER A 1 141 ? 42.418 -36.186 -5.666 1.00 28.27 140 SER A N 1
ATOM 1906 C CA . SER A 1 141 ? 43.256 -35.883 -4.506 1.00 27.01 140 SER A CA 1
ATOM 1907 C C . SER A 1 141 ? 42.443 -35.221 -3.399 1.00 25.28 140 SER A C 1
ATOM 1908 O O . SER A 1 141 ? 42.618 -35.540 -2.212 1.00 30.16 140 SER A O 1
ATOM 1916 N N . ALA A 1 142 ? 41.529 -34.312 -3.756 1.00 27.59 141 ALA A N 1
ATOM 1917 C CA . ALA A 1 142 ? 40.717 -33.640 -2.739 1.00 28.72 141 ALA A CA 1
ATOM 1918 C C . ALA A 1 142 ? 39.785 -34.618 -2.012 1.00 34.74 141 ALA A C 1
ATOM 1919 O O . ALA A 1 142 ? 39.628 -34.544 -0.788 1.00 31.12 141 ALA A O 1
ATOM 1926 N N . ILE A 1 143 ? 39.153 -35.542 -2.742 1.00 28.86 142 ILE A N 1
ATOM 1927 C CA . ILE A 1 143 ? 38.321 -36.558 -2.099 1.00 27.33 142 ILE A CA 1
ATOM 1928 C C . ILE A 1 143 ? 39.160 -37.426 -1.167 1.00 30.02 142 ILE A C 1
ATOM 1929 O O . ILE A 1 143 ? 38.767 -37.708 -0.030 1.00 32.57 142 ILE A O 1
ATOM 1945 N N . ILE A 1 144 ? 40.318 -37.871 -1.641 1.00 26.77 143 ILE A N 1
ATOM 1946 C CA . ILE A 1 144 ? 41.196 -38.701 -0.819 1.00 29.34 143 ILE A CA 1
ATOM 1947 C C . ILE A 1 144 ? 41.569 -37.963 0.463 1.00 41.84 143 ILE A C 1
ATOM 1948 O O . ILE A 1 144 ? 41.502 -38.520 1.564 1.00 36.23 143 ILE A O 1
ATOM 1964 N N . GLU A 1 145 ? 41.938 -36.684 0.344 1.00 33.13 144 GLU A N 1
ATOM 1965 C CA . GLU A 1 145 ? 42.345 -35.931 1.530 1.00 33.13 144 GLU A CA 1
ATOM 1966 C C . GLU A 1 145 ? 41.176 -35.725 2.476 1.00 35.87 144 GLU A C 1
ATOM 1967 O O . GLU A 1 145 ? 41.352 -35.753 3.705 1.00 40.66 144 GLU A O 1
ATOM 1979 N N . ILE A 1 146 ? 39.968 -35.542 1.946 1.00 30.76 145 ILE A N 1
ATOM 1980 C CA . ILE A 1 146 ? 38.820 -35.425 2.838 1.00 35.53 145 ILE A CA 1
ATOM 1981 C C . ILE A 1 146 ? 38.697 -36.684 3.685 1.00 39.83 145 ILE A C 1
ATOM 1982 O O . ILE A 1 146 ? 38.422 -36.621 4.894 1.00 42.01 145 ILE A O 1
ATOM 1998 N N . LEU A 1 147 ? 38.908 -37.847 3.067 1.00 38.72 146 LEU A N 1
ATOM 1999 C CA . LEU A 1 147 ? 38.723 -39.112 3.775 1.00 46.67 146 LEU A CA 1
ATOM 2000 C C . LEU A 1 147 ? 39.871 -39.382 4.743 1.00 48.52 146 LEU A C 1
ATOM 2001 O O . LEU A 1 147 ? 39.651 -39.916 5.838 1.00 45.32 146 LEU A O 1
ATOM 2017 N N . GLU A 1 148 ? 41.109 -39.072 4.342 1.00 43.08 147 GLU A N 1
ATOM 2018 C CA . GLU A 1 148 ? 42.236 -39.280 5.249 1.00 54.21 147 GLU A CA 1
ATOM 2019 C C . GLU A 1 148 ? 42.078 -38.426 6.496 1.00 47.66 147 GLU A C 1
ATOM 2020 O O . GLU A 1 148 ? 42.161 -38.926 7.622 1.00 62.01 147 GLU A O 1
ATOM 2032 N N . GLN A 1 149 ? 41.809 -37.139 6.315 1.00 53.65 148 GLN A N 1
ATOM 2033 C CA . GLN A 1 149 ? 41.592 -36.255 7.452 1.00 62.07 148 GLN A CA 1
ATOM 2034 C C . GLN A 1 149 ? 40.385 -36.668 8.293 1.00 62.76 148 GLN A C 1
ATOM 2035 O O . GLN A 1 149 ? 40.187 -36.116 9.381 1.00 67.22 148 GLN A O 1
ATOM 2049 N N . ALA A 1 150 ? 39.591 -37.631 7.837 1.00 53.08 149 ALA A N 1
ATOM 2050 C CA . ALA A 1 150 ? 38.549 -38.230 8.660 1.00 60.58 149 ALA A CA 1
ATOM 2051 C C . ALA A 1 150 ? 38.990 -39.563 9.251 1.00 62.62 149 ALA A C 1
ATOM 2052 O O . ALA A 1 150 ? 38.150 -40.324 9.745 1.00 67.89 149 ALA A O 1
ATOM 2059 N N . HIS A 1 151 ? 40.287 -39.877 9.164 1.00 61.85 150 HIS A N 1
ATOM 2060 C CA . HIS A 1 151 ? 40.913 -41.008 9.858 1.00 69.13 150 HIS A CA 1
ATOM 2061 C C . HIS A 1 151 ? 40.499 -42.359 9.284 1.00 67.02 150 HIS A C 1
ATOM 2062 O O . HIS A 1 151 ? 40.490 -43.368 9.995 1.00 61.95 150 HIS A O 1
ATOM 2076 N N . PHE A 1 152 ? 40.200 -42.399 7.986 1.00 62.63 151 PHE A N 1
ATOM 2077 C CA . PHE A 1 152 ? 40.076 -43.670 7.288 1.00 56.62 151 PHE A CA 1
ATOM 2078 C C . PHE A 1 152 ? 41.455 -44.272 7.085 1.00 57.28 151 PHE A C 1
ATOM 2079 O O . PHE A 1 152 ? 42.374 -43.590 6.616 1.00 56.83 151 PHE A O 1
ATOM 2096 N N . SER A 1 153 ? 41.585 -45.558 7.394 1.00 44.17 152 SER A N 1
ATOM 2097 C CA . SER A 1 153 ? 42.761 -46.316 7.019 1.00 52.40 152 SER A CA 1
ATOM 2098 C C . SER A 1 153 ? 42.792 -46.548 5.514 1.00 56.04 152 SER A C 1
ATOM 2099 O O . SER A 1 153 ? 41.783 -46.372 4.831 1.00 52.67 152 SER A O 1
ATOM 2107 N N . PRO A 1 154 ? 43.925 -47.013 4.974 1.00 55.06 153 PRO A N 1
ATOM 2108 C CA . PRO A 1 154 ? 44.024 -47.138 3.504 1.00 51.00 153 PRO A CA 1
ATOM 2109 C C . PRO A 1 154 ? 43.000 -48.078 2.885 1.00 60.06 153 PRO A C 1
ATOM 2110 O O . PRO A 1 154 ? 42.418 -47.744 1.842 1.00 41.68 153 PRO A O 1
ATOM 2121 N N . ARG A 1 155 ? 42.764 -49.250 3.481 1.00 49.15 154 ARG A N 1
ATOM 2122 C CA . ARG A 1 155 ? 41.801 -50.173 2.891 1.00 48.89 154 ARG A CA 1
ATOM 2123 C C . ARG A 1 155 ? 40.386 -49.625 3.007 1.00 39.84 154 ARG A C 1
ATOM 2124 O O . ARG A 1 155 ? 39.592 -49.731 2.066 1.00 46.29 154 ARG A O 1
ATOM 2145 N N . GLN A 1 156 ? 40.051 -49.015 4.143 1.00 42.76 155 GLN A N 1
ATOM 2146 C CA . GLN A 1 156 ? 38.724 -48.434 4.305 1.00 45.86 155 GLN A CA 1
ATOM 2147 C C . GLN A 1 156 ? 38.539 -47.233 3.385 1.00 52.30 155 GLN A C 1
ATOM 2148 O O . GLN A 1 156 ? 37.444 -47.002 2.839 1.00 39.70 155 GLN A O 1
ATOM 2162 N N . LEU A 1 157 ? 39.592 -46.431 3.243 1.00 41.34 156 LEU A N 1
ATOM 2163 C CA . LEU A 1 157 ? 39.539 -45.290 2.342 1.00 43.84 156 LEU A CA 1
ATOM 2164 C C . LEU A 1 157 ? 39.265 -45.750 0.911 1.00 31.23 156 LEU A C 1
ATOM 2165 O O . LEU A 1 157 ? 38.438 -45.163 0.212 1.00 35.78 156 LEU A O 1
ATOM 2181 N N . ASP A 1 158 ? 40.001 -46.761 0.444 1.00 34.07 157 ASP A N 1
ATOM 2182 C CA . ASP A 1 158 ? 39.827 -47.243 -0.921 1.00 40.38 157 ASP A CA 1
ATOM 2183 C C . ASP A 1 158 ? 38.411 -47.774 -1.133 1.00 40.04 157 ASP A C 1
ATOM 2184 O O . ASP A 1 158 ? 37.800 -47.540 -2.186 1.00 36.21 157 ASP A O 1
ATOM 2193 N N . SER A 1 159 ? 37.870 -48.476 -0.137 1.00 38.42 158 SER A N 1
ATOM 2194 C CA . SER A 1 159 ? 36.519 -49.024 -0.253 1.00 39.53 158 SER A CA 1
ATOM 2195 C C . SER A 1 159 ? 35.500 -47.908 -0.309 1.00 41.31 158 SER A C 1
ATOM 2196 O O . SER A 1 159 ? 34.593 -47.920 -1.144 1.00 36.86 158 SER A O 1
ATOM 2204 N N . ALA A 1 160 ? 35.643 -46.916 0.564 1.00 32.67 159 ALA A N 1
ATOM 2205 C CA . ALA A 1 160 ? 34.675 -45.838 0.590 1.00 33.87 159 ALA A CA 1
ATOM 2206 C C . ALA A 1 160 ? 34.746 -45.052 -0.710 1.00 39.54 159 ALA A C 1
ATOM 2207 O O . ALA A 1 160 ? 33.719 -44.632 -1.265 1.00 38.10 159 ALA A O 1
ATOM 2214 N N . LEU A 1 161 ? 35.962 -44.846 -1.202 1.00 34.09 160 LEU A N 1
ATOM 2215 C CA . LEU A 1 161 ? 36.130 -44.109 -2.445 1.00 33.44 160 LEU A CA 1
ATOM 2216 C C . LEU A 1 161 ? 35.443 -44.846 -3.592 1.00 36.05 160 LEU A C 1
ATOM 2217 O O . LEU A 1 161 ? 34.721 -44.239 -4.381 1.00 34.94 160 LEU A O 1
ATOM 2233 N N A SER A 1 162 ? 35.628 -46.163 -3.680 0.52 35.95 161 SER A N 1
ATOM 2234 N N B SER A 1 162 ? 35.673 -46.157 -3.702 0.48 35.95 161 SER A N 1
ATOM 2235 C CA A SER A 1 162 ? 34.955 -46.914 -4.735 0.52 38.59 161 SER A CA 1
ATOM 2236 C CA B SER A 1 162 ? 34.961 -46.955 -4.697 0.48 38.57 161 SER A CA 1
ATOM 2237 C C A SER A 1 162 ? 33.438 -46.804 -4.608 0.52 38.08 161 SER A C 1
ATOM 2238 C C B SER A 1 162 ? 33.458 -46.735 -4.589 0.48 38.06 161 SER A C 1
ATOM 2239 O O A SER A 1 162 ? 32.736 -46.636 -5.613 0.52 36.65 161 SER A O 1
ATOM 2240 O O B SER A 1 162 ? 32.791 -46.398 -5.574 0.48 36.66 161 SER A O 1
ATOM 2255 N N . ALA A 1 163 ? 32.908 -46.907 -3.384 1.00 38.07 162 ALA A N 1
ATOM 2256 C CA . ALA A 1 163 ? 31.472 -46.766 -3.191 1.00 37.88 162 ALA A CA 1
ATOM 2257 C C . ALA A 1 163 ? 30.984 -45.414 -3.676 1.00 40.65 162 ALA A C 1
ATOM 2258 O O . ALA A 1 163 ? 29.984 -45.329 -4.397 1.00 40.95 162 ALA A O 1
ATOM 2265 N N . ILE A 1 164 ? 31.691 -44.336 -3.313 1.00 36.28 163 ILE A N 1
ATOM 2266 C CA . ILE A 1 164 ? 31.250 -42.996 -3.688 1.00 36.08 163 ILE A CA 1
ATOM 2267 C C . ILE A 1 164 ? 31.293 -42.819 -5.202 1.00 37.15 163 ILE A C 1
ATOM 2268 O O . ILE A 1 164 ? 30.361 -42.272 -5.809 1.00 33.58 163 ILE A O 1
ATOM 2284 N N . TYR A 1 165 ? 32.398 -43.224 -5.827 1.00 35.06 164 TYR A N 1
ATOM 2285 C CA . TYR A 1 165 ? 32.545 -42.962 -7.258 1.00 33.71 164 TYR A CA 1
ATOM 2286 C C . TYR A 1 165 ? 31.643 -43.882 -8.083 1.00 31.47 164 TYR A C 1
ATOM 2287 O O . TYR A 1 165 ? 31.034 -43.442 -9.066 1.00 31.66 164 TYR A O 1
ATOM 2305 N N . TYR A 1 166 ? 31.561 -45.154 -7.710 1.00 29.20 165 TYR A N 1
ATOM 2306 C CA . TYR A 1 166 ? 30.734 -46.079 -8.482 1.00 33.28 165 TYR A CA 1
ATOM 2307 C C . TYR A 1 166 ? 29.245 -45.798 -8.292 1.00 33.99 165 TYR A C 1
ATOM 2308 O O . TYR A 1 166 ? 28.480 -45.903 -9.257 1.00 30.48 165 TYR A O 1
ATOM 2326 N N . TYR A 1 167 ? 28.826 -45.359 -7.091 1.00 32.20 166 TYR A N 1
ATOM 2327 C CA . TYR A 1 167 ? 27.485 -44.812 -6.934 1.00 33.41 166 TYR A CA 1
ATOM 2328 C C . TYR A 1 167 ? 27.241 -43.649 -7.889 1.00 32.88 166 TYR A C 1
ATOM 2329 O O . TYR A 1 167 ? 26.211 -43.595 -8.562 1.00 27.51 166 TYR A O 1
ATOM 2347 N N . THR A 1 168 ? 28.176 -42.692 -7.959 1.00 28.54 167 THR A N 1
ATOM 2348 C CA . THR A 1 168 ? 27.950 -41.486 -8.735 1.00 27.45 167 THR A CA 1
ATOM 2349 C C . THR A 1 168 ? 27.889 -41.802 -10.229 1.00 25.48 167 THR A C 1
ATOM 2350 O O . THR A 1 168 ? 27.033 -41.266 -10.951 1.00 29.97 167 THR A O 1
ATOM 2361 N N . VAL A 1 169 ? 28.726 -42.731 -10.683 1.00 28.17 168 VAL A N 1
ATOM 2362 C CA . VAL A 1 169 ? 28.735 -43.098 -12.094 1.00 27.76 168 VAL A CA 1
ATOM 2363 C C . VAL A 1 169 ? 27.439 -43.817 -12.457 1.00 26.65 168 VAL A C 1
ATOM 2364 O O . VAL A 1 169 ? 26.844 -43.547 -13.504 1.00 27.17 168 VAL A O 1
ATOM 2377 N N . GLY A 1 170 ? 27.006 -44.749 -11.608 1.00 27.93 169 GLY A N 1
ATOM 2378 C CA . GLY A 1 170 ? 25.793 -45.504 -11.897 1.00 27.61 169 GLY A CA 1
ATOM 2379 C C . GLY A 1 170 ? 24.564 -44.626 -11.884 1.00 25.96 169 GLY A C 1
ATOM 2380 O O . GLY A 1 170 ? 23.688 -44.759 -12.740 1.00 26.71 169 GLY A O 1
ATOM 2384 N N . ALA A 1 171 ? 24.489 -43.709 -10.915 1.00 26.06 170 ALA A N 1
ATOM 2385 C CA . ALA A 1 171 ? 23.410 -42.749 -10.878 1.00 26.48 170 ALA A CA 1
ATOM 2386 C C . ALA A 1 171 ? 23.428 -41.871 -12.109 1.00 30.36 170 ALA A C 1
ATOM 2387 O O . ALA A 1 171 ? 22.389 -41.642 -12.718 1.00 26.84 170 ALA A O 1
ATOM 2394 N N . ALA A 1 172 ? 24.610 -41.386 -12.511 1.00 26.21 171 ALA A N 1
ATOM 2395 C CA . ALA A 1 172 ? 24.675 -40.524 -13.686 1.00 24.41 171 ALA A CA 1
ATOM 2396 C C . ALA A 1 172 ? 24.264 -41.286 -14.937 1.00 22.10 171 ALA A C 1
ATOM 2397 O O . ALA A 1 172 ? 23.513 -40.768 -15.768 1.00 25.87 171 ALA A O 1
ATOM 2404 N N . LEU A 1 173 ? 24.772 -42.500 -15.100 1.00 24.93 172 LEU A N 1
ATOM 2405 C CA . LEU A 1 173 ? 24.390 -43.294 -16.267 1.00 24.11 172 LEU A CA 1
ATOM 2406 C C . LEU A 1 173 ? 22.884 -43.442 -16.318 1.00 25.21 172 LEU A C 1
ATOM 2407 O O . LEU A 1 173 ? 22.260 -43.231 -17.365 1.00 26.14 172 LEU A O 1
ATOM 2423 N N . SER A 1 174 ? 22.288 -43.846 -15.194 1.00 26.65 173 SER A N 1
ATOM 2424 C CA . SER A 1 174 ? 20.862 -44.165 -15.201 1.00 26.36 173 SER A CA 1
ATOM 2425 C C . SER A 1 174 ? 20.032 -42.917 -15.431 1.00 26.27 173 SER A C 1
ATOM 2426 O O . SER A 1 174 ? 19.087 -42.919 -16.247 1.00 26.75 173 SER A O 1
ATOM 2434 N N . GLU A 1 175 ? 20.360 -41.841 -14.712 1.00 27.71 174 GLU A N 1
ATOM 2435 C CA . GLU A 1 175 ? 19.580 -40.623 -14.819 1.00 26.21 174 GLU A CA 1
ATOM 2436 C C . GLU A 1 175 ? 19.770 -39.955 -16.165 1.00 27.34 174 GLU A C 1
ATOM 2437 O O . GLU A 1 175 ? 18.823 -39.370 -16.698 1.00 28.24 174 GLU A O 1
ATOM 2449 N N . ALA A 1 176 ? 20.980 -40.016 -16.743 1.00 30.15 175 ALA A N 1
ATOM 2450 C CA . ALA A 1 176 ? 21.160 -39.433 -18.080 1.00 28.88 175 ALA A CA 1
ATOM 2451 C C . ALA A 1 176 ? 20.362 -40.200 -19.125 1.00 32.91 175 ALA A C 1
ATOM 2452 O O . ALA A 1 176 ? 19.781 -39.601 -20.036 1.00 29.08 175 ALA A O 1
ATOM 2459 N N . SER A 1 177 ? 20.345 -41.534 -19.014 1.00 28.73 176 SER A N 1
ATOM 2460 C CA . SER A 1 177 ? 19.562 -42.356 -19.927 1.00 32.02 176 SER A CA 1
ATOM 2461 C C . SER A 1 177 ? 18.084 -42.033 -19.796 1.00 31.62 176 SER A C 1
ATOM 2462 O O . SER A 1 177 ? 17.378 -41.887 -20.803 1.00 35.37 176 SER A O 1
ATOM 2470 N N . TRP A 1 178 ? 17.597 -41.937 -18.548 1.00 31.81 177 TRP A N 1
ATOM 2471 C CA . TRP A 1 178 ? 16.205 -41.559 -18.303 1.00 31.73 177 TRP A CA 1
ATOM 2472 C C . TRP A 1 178 ? 15.896 -40.201 -18.907 1.00 39.12 177 TRP A C 1
ATOM 2473 O O . TRP A 1 178 ? 14.912 -40.043 -19.640 1.00 34.32 177 TRP A O 1
ATOM 2494 N N . GLN A 1 179 ? 16.730 -39.201 -18.604 1.00 33.43 178 GLN A N 1
ATOM 2495 C CA . GLN A 1 179 ? 16.470 -37.858 -19.119 1.00 35.41 178 GLN A CA 1
ATOM 2496 C C . GLN A 1 179 ? 16.474 -37.835 -20.640 1.00 35.10 178 GLN A C 1
ATOM 2497 O O . GLN A 1 179 ? 15.663 -37.141 -21.261 1.00 46.44 178 GLN A O 1
ATOM 2511 N N . ALA A 1 180 ? 17.349 -38.592 -21.274 1.00 35.31 179 ALA A N 1
ATOM 2512 C CA . ALA A 1 180 ? 17.346 -38.577 -22.730 1.00 36.61 179 ALA A CA 1
ATOM 2513 C C . ALA A 1 180 ? 16.062 -39.189 -23.270 1.00 48.25 179 ALA A C 1
ATOM 2514 O O . ALA A 1 180 ? 15.475 -38.675 -24.229 1.00 44.13 179 ALA A O 1
ATOM 2521 N N A MET A 1 181 ? 15.606 -40.290 -22.671 0.58 44.00 180 MET A N 1
ATOM 2522 N N B MET A 1 181 ? 15.621 -40.301 -22.678 0.42 44.04 180 MET A N 1
ATOM 2523 C CA A MET A 1 181 ? 14.340 -40.881 -23.100 0.58 48.41 180 MET A CA 1
ATOM 2524 C CA B MET A 1 181 ? 14.341 -40.890 -23.062 0.42 48.46 180 MET A CA 1
ATOM 2525 C C A MET A 1 181 ? 13.167 -39.966 -22.758 0.58 47.06 180 MET A C 1
ATOM 2526 C C B MET A 1 181 ? 13.199 -39.925 -22.776 0.42 47.17 180 MET A C 1
ATOM 2527 O O A MET A 1 181 ? 12.235 -39.822 -23.553 0.58 54.93 180 MET A O 1
ATOM 2528 O O B MET A 1 181 ? 12.327 -39.702 -23.622 0.42 54.88 180 MET A O 1
ATOM 2555 N N . ALA A 1 182 ? 13.198 -39.336 -21.581 1.00 48.88 181 ALA A N 1
ATOM 2556 C CA . ALA A 1 182 ? 12.115 -38.441 -21.183 1.00 54.98 181 ALA A CA 1
ATOM 2557 C C . ALA A 1 182 ? 11.986 -37.251 -22.126 1.00 65.13 181 ALA A C 1
ATOM 2558 O O . ALA A 1 182 ? 10.869 -36.838 -22.462 1.00 66.00 181 ALA A O 1
ATOM 2565 N N . ARG A 1 183 ? 13.114 -36.667 -22.541 1.00 57.83 182 ARG A N 1
ATOM 2566 C CA . ARG A 1 183 ? 13.090 -35.585 -23.520 1.00 60.98 182 ARG A CA 1
ATOM 2567 C C . ARG A 1 183 ? 12.361 -36.021 -24.785 1.00 66.09 182 ARG A C 1
ATOM 2568 O O . ARG A 1 183 ? 11.373 -35.405 -25.201 1.00 74.80 182 ARG A O 1
ATOM 2572 N N . GLN A 1 184 ? 12.844 -37.091 -25.412 1.00 63.53 183 GLN A N 1
ATOM 2573 C CA . GLN A 1 184 ? 12.223 -37.662 -26.597 1.00 64.85 183 GLN A CA 1
ATOM 2574 C C . GLN A 1 184 ? 10.720 -37.851 -26.390 1.00 76.89 183 GLN A C 1
ATOM 2575 O O . GLN A 1 184 ? 9.907 -37.145 -26.993 1.00 83.71 183 GLN A O 1
ATOM 2589 N N . SER A 1 185 ? 10.342 -38.786 -25.514 1.00 75.90 184 SER A N 1
ATOM 2590 C CA . SER A 1 185 ? 8.939 -39.147 -25.338 1.00 72.53 184 SER A CA 1
ATOM 2591 C C . SER A 1 185 ? 8.137 -38.080 -24.602 1.00 66.30 184 SER A C 1
ATOM 2592 O O . SER A 1 185 ? 6.906 -38.122 -24.634 1.00 70.86 184 SER A O 1
ATOM 2600 N N . ALA A 1 186 ? 8.799 -37.151 -23.918 1.00 63.00 185 ALA A N 1
ATOM 2601 C CA . ALA A 1 186 ? 8.131 -36.100 -23.153 1.00 58.81 185 ALA A CA 1
ATOM 2602 C C . ALA A 1 186 ? 7.225 -36.683 -22.065 1.00 67.19 185 ALA A C 1
ATOM 2603 O O . ALA A 1 186 ? 6.015 -36.445 -22.032 1.00 66.43 185 ALA A O 1
ATOM 2610 N N . GLU A 1 187 ? 7.839 -37.422 -21.138 1.00 57.54 186 GLU A N 1
ATOM 2611 C CA . GLU A 1 187 ? 7.092 -38.146 -20.117 1.00 49.81 186 GLU A CA 1
ATOM 2612 C C . GLU A 1 187 ? 7.789 -38.057 -18.770 1.00 47.37 186 GLU A C 1
ATOM 2613 O O . GLU A 1 187 ? 8.966 -38.407 -18.651 1.00 49.02 186 GLU A O 1
ATOM 2625 N N . SER A 1 188 ? 7.048 -37.621 -17.756 1.00 41.15 187 SER A N 1
ATOM 2626 C CA . SER A 1 188 ? 7.525 -37.558 -16.381 1.00 44.16 187 SER A CA 1
ATOM 2627 C C . SER A 1 188 ? 7.413 -38.920 -15.685 1.00 38.38 187 SER A C 1
ATOM 2628 O O . SER A 1 188 ? 6.779 -39.862 -16.181 1.00 41.19 187 SER A O 1
ATOM 2636 N N . GLU A 1 189 ? 7.984 -38.982 -14.486 1.00 40.90 188 GLU A N 1
ATOM 2637 C CA . GLU A 1 189 ? 7.909 -4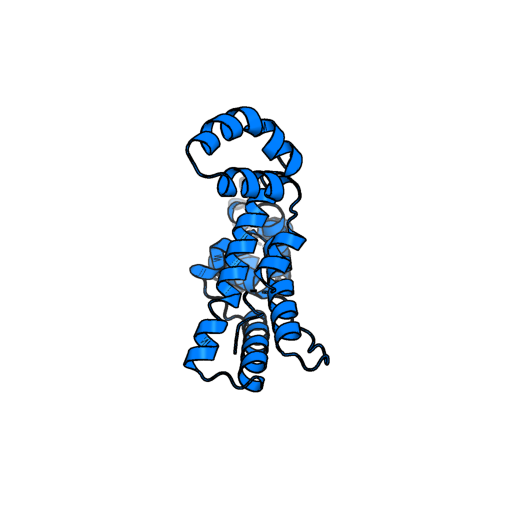0.197 -13.681 1.00 45.44 188 GLU A CA 1
ATOM 2638 C C . GLU A 1 189 ? 6.458 -40.529 -13.345 1.00 52.24 188 GLU A C 1
ATOM 2639 O O . GLU A 1 189 ? 6.018 -41.678 -13.472 1.00 41.45 188 GLU A O 1
ATOM 2651 N N . GLU A 1 190 ? 5.699 -39.523 -12.905 1.00 47.41 189 GLU A N 1
ATOM 2652 C CA . GLU A 1 190 ? 4.282 -39.722 -12.622 1.00 41.56 189 GLU A CA 1
ATOM 2653 C C . GLU A 1 190 ? 3.532 -40.206 -13.851 1.00 39.95 189 GLU A C 1
ATOM 2654 O O . GLU A 1 190 ? 2.716 -41.135 -13.768 1.00 43.93 189 GLU A O 1
ATOM 2666 N N . GLU A 1 191 ? 3.805 -39.612 -15.011 1.00 39.42 190 GLU A N 1
ATOM 2667 C CA . GLU A 1 191 ? 3.118 -40.045 -16.219 1.00 36.36 190 GLU A CA 1
ATOM 2668 C C . GLU A 1 191 ? 3.517 -41.457 -16.628 1.00 47.96 190 GLU A C 1
ATOM 2669 O O . GLU A 1 191 ? 2.693 -42.217 -17.173 1.00 35.45 190 GLU A O 1
ATOM 2681 N N . TRP A 1 192 ? 4.770 -41.833 -16.392 1.00 40.88 191 TRP A N 1
ATOM 2682 C CA . TRP A 1 192 ? 5.188 -43.173 -16.786 1.00 38.82 191 TRP A CA 1
ATOM 2683 C C . TRP A 1 192 ? 4.495 -44.213 -15.907 1.00 32.35 191 TRP A C 1
ATOM 2684 O O . TRP A 1 192 ? 3.943 -45.197 -16.409 1.00 38.48 191 TRP A O 1
ATOM 2705 N N . VAL A 1 193 ? 4.476 -43.988 -14.597 1.00 35.59 192 VAL A N 1
ATOM 2706 C CA . VAL A 1 193 ? 3.790 -44.916 -13.707 1.00 43.58 192 VAL A CA 1
ATOM 2707 C C . VAL A 1 193 ? 2.323 -45.029 -14.101 1.00 46.87 192 VAL A C 1
ATOM 2708 O O . VAL A 1 193 ? 1.727 -46.111 -14.037 1.00 42.23 192 VAL A O 1
ATOM 2721 N N . SER A 1 194 ? 1.723 -43.922 -14.533 1.00 45.16 193 SER A N 1
ATOM 2722 C CA . SER A 1 194 ? 0.329 -43.966 -14.953 1.00 42.28 193 SER A CA 1
ATOM 2723 C C . SER A 1 194 ? 0.170 -44.770 -16.238 1.00 35.88 193 SER A C 1
ATOM 2724 O O . SER A 1 194 ? -0.715 -45.633 -16.331 1.00 39.68 193 SER A O 1
ATOM 2732 N N . ARG A 1 195 ? 1.038 -44.542 -17.232 1.00 35.05 194 ARG A N 1
ATOM 2733 C CA . ARG A 1 195 ? 0.915 -45.270 -18.492 1.00 32.89 194 ARG A CA 1
ATOM 2734 C C . ARG A 1 195 ? 1.114 -46.777 -18.282 1.00 33.47 194 ARG A C 1
ATOM 2735 O O . ARG A 1 195 ? 0.467 -47.601 -18.947 1.00 36.44 194 ARG A O 1
ATOM 2756 N N . LEU A 1 196 ? 2.042 -47.156 -17.414 1.00 35.29 195 LEU A N 1
ATOM 2757 C CA . LEU A 1 196 ? 2.309 -48.580 -17.169 1.00 36.09 195 LEU A CA 1
ATOM 2758 C C . LEU A 1 196 ? 1.384 -49.195 -16.117 1.00 39.42 195 LEU A C 1
ATOM 2759 O O . LEU A 1 196 ? 1.407 -50.419 -15.935 1.00 35.93 195 LEU A O 1
ATOM 2775 N N . GLY A 1 197 ? 0.555 -48.388 -15.438 1.00 42.12 196 GLY A N 1
ATOM 2776 C CA . GLY A 1 197 ? -0.311 -48.901 -14.395 1.00 40.53 196 GLY A CA 1
ATOM 2777 C C . GLY A 1 197 ? -1.094 -50.146 -14.737 1.00 39.69 196 GLY A C 1
ATOM 2778 O O . GLY A 1 197 ? -1.189 -51.061 -13.900 1.00 42.36 196 GLY A O 1
ATOM 2782 N N . PRO A 1 198 ? -1.681 -50.242 -15.921 1.00 37.04 197 PRO A N 1
ATOM 2783 C CA . PRO A 1 198 ? -2.435 -51.461 -16.248 1.00 45.80 197 PRO A CA 1
ATOM 2784 C C . PRO A 1 198 ? -1.599 -52.726 -16.156 1.00 58.05 197 PRO A C 1
ATOM 2785 O O . PRO A 1 198 ? -2.066 -53.748 -15.626 1.00 42.54 197 PRO A O 1
ATOM 2796 N N . TYR A 1 199 ? -0.374 -52.692 -16.686 1.00 43.80 198 TYR A N 1
ATOM 2797 C CA . TYR A 1 199 ? 0.536 -53.816 -16.500 1.00 37.18 198 TYR A CA 1
ATOM 2798 C C . TYR A 1 199 ? 0.959 -53.936 -15.050 1.00 36.55 198 TYR A C 1
ATOM 2799 O O . TYR A 1 199 ? 0.913 -55.024 -14.471 1.00 36.08 198 TYR A O 1
ATOM 2817 N N . LEU A 1 200 ? 1.418 -52.830 -14.449 1.00 34.59 199 LEU A N 1
ATOM 2818 C CA . LEU A 1 200 ? 2.032 -52.923 -13.134 1.00 33.31 199 LEU A CA 1
ATOM 2819 C C . LEU A 1 200 ? 1.041 -53.387 -12.082 1.00 44.51 199 LEU A C 1
ATOM 2820 O O . LEU A 1 200 ? 1.418 -54.082 -11.130 1.00 35.26 199 LEU A O 1
ATOM 2836 N N . GLY A 1 201 ? -0.216 -52.956 -12.193 1.00 40.79 200 GLY A N 1
ATOM 2837 C CA . GLY A 1 201 ? -1.222 -53.415 -11.253 1.00 45.80 200 GLY A CA 1
ATOM 2838 C C . GLY A 1 201 ? -1.363 -54.926 -11.265 1.00 47.06 200 GLY A C 1
ATOM 2839 O O . GLY A 1 201 ? -1.459 -55.560 -10.211 1.00 54.81 200 GLY A O 1
ATOM 2843 N N . MET A 1 202 ? -1.349 -55.519 -12.461 1.00 43.51 201 MET A N 1
ATOM 2844 C CA . MET A 1 202 ? -1.424 -56.971 -12.597 1.00 50.23 201 MET A CA 1
ATOM 2845 C C . MET A 1 202 ? -0.138 -57.638 -12.116 1.00 51.41 201 MET A C 1
ATOM 2846 O O . MET A 1 202 ? -0.177 -58.606 -11.346 1.00 39.44 201 MET A O 1
ATOM 2860 N N . ALA A 1 203 ? 1.017 -57.124 -12.553 1.00 45.61 202 ALA A N 1
ATOM 2861 C CA . ALA A 1 203 ? 2.273 -57.831 -12.316 1.00 35.46 202 ALA A CA 1
ATOM 2862 C C . ALA A 1 203 ? 2.697 -57.777 -10.857 1.00 38.84 202 ALA A C 1
ATOM 2863 O O . ALA A 1 203 ? 3.275 -58.750 -10.354 1.00 40.34 202 ALA A O 1
ATOM 2870 N N . THR A 1 204 ? 2.417 -56.681 -10.150 1.00 31.38 203 THR A N 1
ATOM 2871 C CA . THR A 1 204 ? 2.841 -56.588 -8.760 1.00 30.33 203 THR A CA 1
ATOM 2872 C C . THR A 1 204 ? 1.938 -57.388 -7.824 1.00 36.46 203 THR A C 1
ATOM 2873 O O . THR A 1 204 ? 2.285 -57.548 -6.649 1.00 37.21 203 THR A O 1
ATOM 2884 N N . GLN A 1 205 ? 0.812 -57.897 -8.318 1.00 35.26 204 GLN A N 1
ATOM 2885 C CA . GLN A 1 205 ? -0.055 -58.716 -7.470 1.00 46.71 204 GLN A CA 1
ATOM 2886 C C . GLN A 1 205 ? 0.529 -60.094 -7.200 1.00 41.22 204 GLN A C 1
ATOM 2887 O O . GLN A 1 205 ? 0.007 -60.818 -6.338 1.00 38.99 204 GLN A O 1
ATOM 2901 N N . SER A 1 206 ? 1.593 -60.477 -7.899 1.00 33.06 205 SER A N 1
ATOM 2902 C CA . SER A 1 206 ? 2.292 -61.716 -7.595 1.00 34.90 205 SER A CA 1
ATOM 2903 C C . SER A 1 206 ? 3.289 -61.562 -6.459 1.00 31.13 205 SER A C 1
ATOM 2904 O O . SER A 1 206 ? 4.017 -62.511 -6.190 1.00 29.51 205 SER A O 1
ATOM 2912 N N . HIS A 1 207 ? 3.357 -60.411 -5.800 1.00 28.20 206 HIS A N 1
ATOM 2913 C CA . HIS A 1 207 ? 4.349 -60.204 -4.757 1.00 24.90 206 HIS A CA 1
ATOM 2914 C C . HIS A 1 207 ? 3.769 -59.436 -3.576 1.00 28.62 206 HIS A C 1
ATOM 2915 O O . HIS A 1 207 ? 2.753 -58.756 -3.705 1.00 31.28 206 HIS A O 1
ATOM 2929 N N . PRO A 1 208 ? 4.435 -59.469 -2.457 1.00 29.26 207 PRO A N 1
ATOM 2930 C CA . PRO A 1 208 ? 3.972 -58.749 -1.266 1.00 33.82 207 PRO A CA 1
ATOM 2931 C C . PRO A 1 208 ? 3.741 -57.268 -1.495 1.00 42.64 207 PRO A C 1
ATOM 2932 O O . PRO A 1 208 ? 4.291 -56.639 -2.414 1.00 32.10 207 PRO A O 1
ATOM 2943 N N . ALA A 1 209 ? 2.929 -56.706 -0.599 1.00 34.24 208 ALA A N 1
ATOM 2944 C CA . ALA A 1 209 ? 2.506 -55.316 -0.701 1.00 37.53 208 ALA A CA 1
ATOM 2945 C C . ALA A 1 209 ? 3.673 -54.341 -0.879 1.00 29.38 208 ALA A C 1
ATOM 2946 O O . ALA A 1 209 ? 3.528 -53.333 -1.573 1.00 33.42 208 ALA A O 1
ATOM 2953 N N . SER A 1 210 ? 4.822 -54.624 -0.268 1.00 34.80 209 SER A N 1
ATOM 2954 C CA . SER A 1 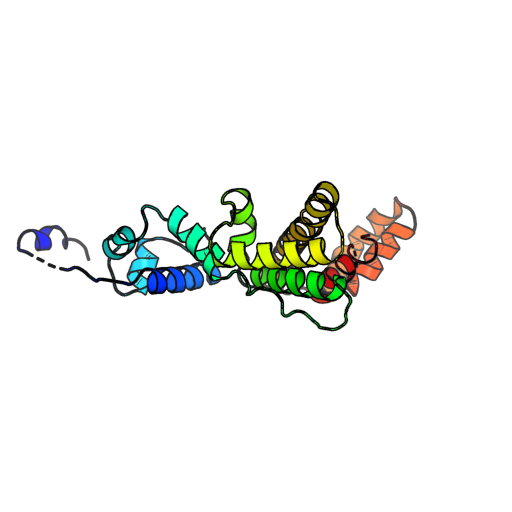210 ? 5.943 -53.685 -0.281 1.00 37.76 209 SER A CA 1
ATOM 2955 C C . SER A 1 210 ? 6.402 -53.330 -1.694 1.00 38.47 209 SER A C 1
ATOM 2956 O O . SER A 1 210 ? 6.952 -52.234 -1.904 1.00 35.38 209 SER A O 1
ATOM 2964 N N . LEU A 1 211 ? 6.207 -54.235 -2.665 1.00 37.20 210 LEU A N 1
ATOM 2965 C CA . LEU A 1 211 ? 6.623 -53.976 -4.044 1.00 31.11 210 LEU A CA 1
ATOM 2966 C C . LEU A 1 211 ? 5.745 -52.915 -4.710 1.00 39.11 210 LEU A C 1
ATOM 2967 O O . LEU A 1 211 ? 6.247 -51.940 -5.287 1.00 34.15 210 LEU A O 1
ATOM 2983 N N . ALA A 1 212 ? 4.430 -53.121 -4.708 1.00 34.08 211 ALA A N 1
ATOM 2984 C CA . ALA A 1 212 ? 3.527 -52.098 -5.229 1.00 36.28 211 ALA A CA 1
ATOM 2985 C C . ALA A 1 212 ? 3.718 -50.761 -4.510 1.00 29.72 211 ALA A C 1
ATOM 2986 O O . ALA A 1 212 ? 3.598 -49.699 -5.129 1.00 39.32 211 ALA A O 1
ATOM 2993 N N . ASP A 1 213 ? 4.000 -50.794 -3.206 1.00 34.24 212 ASP A N 1
ATOM 2994 C CA . ASP A 1 213 ? 4.163 -49.558 -2.447 1.00 35.62 212 ASP A CA 1
ATOM 2995 C C . ASP A 1 213 ? 5.389 -48.799 -2.935 1.00 40.95 212 ASP A C 1
ATOM 2996 O O . ASP A 1 213 ? 5.360 -47.568 -3.063 1.00 37.11 212 ASP A O 1
ATOM 3005 N N . TYR A 1 214 ? 6.485 -49.528 -3.171 1.00 38.45 213 TYR A N 1
ATOM 3006 C CA . TYR A 1 214 ? 7.690 -48.919 -3.741 1.00 33.08 213 TYR A CA 1
ATOM 3007 C C . TYR A 1 214 ? 7.382 -48.271 -5.077 1.00 31.84 213 TYR A C 1
ATOM 3008 O O . TYR A 1 214 ? 7.799 -47.136 -5.343 1.00 38.34 213 TYR A O 1
ATOM 3026 N N . VAL A 1 215 ? 6.657 -48.974 -5.944 1.00 32.59 214 VAL A N 1
ATOM 3027 C CA . VAL A 1 215 ? 6.353 -48.424 -7.257 1.00 31.41 214 VAL A CA 1
ATOM 3028 C C . VAL A 1 215 ? 5.507 -47.155 -7.136 1.00 49.52 214 VAL A C 1
ATOM 3029 O O . VAL A 1 215 ? 5.684 -46.199 -7.909 1.00 38.19 214 VAL A O 1
ATOM 3042 N N . LYS A 1 216 ? 4.561 -47.129 -6.186 1.00 37.57 215 LYS A N 1
ATOM 3043 C CA . LYS A 1 216 ? 3.734 -45.936 -6.000 1.00 43.44 215 LYS A CA 1
ATOM 3044 C C . LYS A 1 216 ? 4.584 -44.758 -5.560 1.00 37.64 215 LYS A C 1
ATOM 3045 O O . LYS A 1 216 ? 4.427 -43.636 -6.055 1.00 41.41 215 LYS A O 1
ATOM 3064 N N . ARG A 1 217 ? 5.457 -44.983 -4.590 1.00 36.76 216 ARG A N 1
ATOM 3065 C CA . ARG A 1 217 ? 6.324 -43.902 -4.141 1.00 38.90 216 ARG A CA 1
ATOM 3066 C C . ARG A 1 217 ? 7.205 -43.394 -5.275 1.00 49.17 216 ARG A C 1
ATOM 3067 O O . ARG A 1 217 ? 7.536 -42.205 -5.314 1.00 44.09 216 ARG A O 1
ATOM 3088 N N . SER A 1 218 ? 7.567 -44.266 -6.226 1.00 42.11 217 SER A N 1
ATOM 3089 C CA . SER A 1 218 ? 8.508 -43.873 -7.273 1.00 47.92 217 SER A CA 1
ATOM 3090 C C . SER A 1 218 ? 7.919 -42.803 -8.172 1.00 48.29 217 SER A C 1
ATOM 3091 O O . SER A 1 218 ? 8.668 -42.010 -8.761 1.00 38.39 217 SER A O 1
ATOM 3099 N N . ALA A 1 219 ? 6.589 -42.739 -8.260 1.00 43.64 218 ALA A N 1
ATOM 3100 C CA . ALA A 1 219 ? 5.940 -41.761 -9.116 1.00 41.44 218 ALA A CA 1
ATOM 3101 C C . ALA A 1 219 ? 6.242 -40.335 -8.682 1.00 39.58 218 ALA A C 1
ATOM 3102 O O . ALA A 1 219 ? 6.156 -39.428 -9.509 1.00 45.47 218 ALA A O 1
ATOM 3109 N N . SER A 1 220 ? 6.600 -40.119 -7.419 1.00 37.38 219 SER A N 1
ATOM 3110 C CA . SER A 1 220 ? 6.833 -38.775 -6.915 1.00 45.40 219 SER A CA 1
ATOM 3111 C C . SER A 1 220 ? 8.318 -38.448 -6.794 1.00 45.08 219 SER A C 1
ATOM 3112 O O . SER A 1 220 ? 8.667 -37.412 -6.226 1.00 41.82 219 SER A O 1
ATOM 3120 N N . SER A 1 221 ? 9.198 -39.303 -7.309 1.00 43.11 220 SER A N 1
ATOM 3121 C CA . SER A 1 221 ? 10.627 -39.064 -7.196 1.00 34.71 220 SER A CA 1
ATOM 3122 C C . SER A 1 221 ? 11.096 -38.173 -8.344 1.00 32.57 220 SER A C 1
ATOM 3123 O O . SER A 1 221 ? 10.442 -38.045 -9.377 1.00 37.63 220 SER A O 1
ATOM 3131 N N . SER A 1 222 ? 12.295 -37.626 -8.178 1.00 38.66 221 SER A N 1
ATOM 3132 C CA . SER A 1 222 ? 12.915 -36.800 -9.209 1.00 36.36 221 SER A CA 1
ATOM 3133 C C . SER A 1 222 ? 14.426 -37.034 -9.183 1.00 26.43 221 SER A C 1
ATOM 3134 O O . SER A 1 222 ? 14.991 -37.482 -8.177 1.00 37.28 221 SER A O 1
ATOM 3142 N N . THR A 1 223 ? 15.071 -36.715 -10.307 1.00 35.97 222 THR A N 1
ATOM 3143 C CA . THR A 1 223 ? 16.513 -36.945 -10.466 1.00 32.37 222 THR A CA 1
ATOM 3144 C C . THR A 1 223 ? 17.325 -36.426 -9.289 1.00 33.66 222 THR A C 1
ATOM 3145 O O . THR A 1 223 ? 18.124 -37.150 -8.682 1.00 32.25 2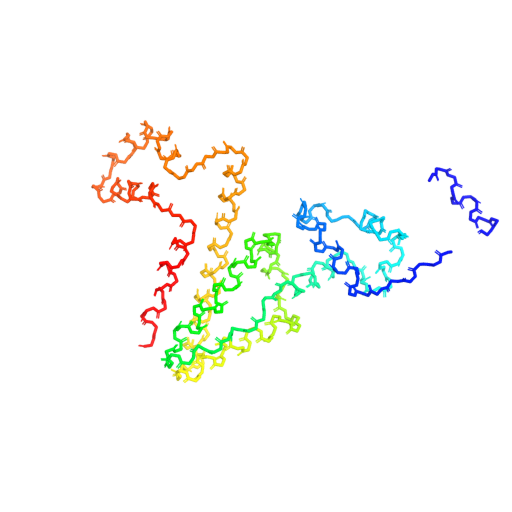22 THR A O 1
ATOM 3156 N N . GLY A 1 224 ? 17.173 -35.141 -8.972 1.00 45.10 223 GLY A N 1
ATOM 3157 C CA . GLY A 1 224 ? 18.011 -34.568 -7.936 1.00 38.57 223 GLY A CA 1
ATOM 3158 C C . GLY A 1 224 ? 17.780 -35.208 -6.586 1.00 36.44 223 GLY A C 1
ATOM 3159 O O . GLY A 1 224 ? 18.730 -35.523 -5.858 1.00 35.12 223 GLY A O 1
ATOM 3163 N N . GLN A 1 225 ? 16.516 -35.437 -6.241 1.00 37.05 224 GLN A N 1
ATOM 3164 C CA . GLN A 1 225 ? 16.220 -36.087 -4.969 1.00 37.89 224 GLN A CA 1
ATOM 3165 C C . GLN A 1 225 ? 16.705 -37.537 -4.947 1.00 33.19 224 GLN A C 1
ATOM 3166 O O . GLN A 1 225 ? 17.313 -37.972 -3.959 1.00 37.62 224 GLN A O 1
ATOM 3180 N N . ARG A 1 226 ? 16.490 -38.295 -6.031 1.00 34.54 225 ARG A N 1
ATOM 3181 C CA . ARG A 1 226 ? 16.998 -39.670 -6.050 1.00 33.32 225 ARG A CA 1
ATOM 3182 C C . ARG A 1 226 ? 18.484 -39.700 -5.785 1.00 30.39 225 ARG A C 1
ATOM 3183 O O . ARG A 1 226 ? 18.967 -40.488 -4.966 1.00 31.36 225 ARG A O 1
ATOM 3204 N N . PHE A 1 227 ? 19.237 -38.850 -6.490 1.00 30.12 226 PHE A N 1
ATOM 3205 C CA . PHE A 1 227 ? 20.680 -38.864 -6.331 1.00 28.94 226 PHE A CA 1
ATOM 3206 C C . PHE A 1 227 ? 21.075 -38.472 -4.922 1.00 28.02 226 PHE A C 1
ATOM 3207 O O . PHE A 1 227 ? 21.886 -39.156 -4.278 1.00 32.61 226 PHE A O 1
ATOM 3224 N N . HIS A 1 228 ? 20.525 -37.349 -4.439 1.00 35.84 227 HIS A N 1
ATOM 3225 C CA . HIS A 1 228 ? 20.889 -36.854 -3.113 1.00 37.84 227 HIS A CA 1
ATOM 3226 C C . HIS A 1 228 ? 20.555 -37.864 -2.017 1.00 41.19 227 HIS A C 1
ATOM 3227 O O . HIS A 1 228 ? 21.383 -38.132 -1.138 1.00 37.04 227 HIS A O 1
ATOM 3241 N N . ASP A 1 229 ? 19.333 -38.417 -2.033 1.00 38.96 228 ASP A N 1
ATOM 3242 C CA . ASP A 1 229 ? 18.943 -39.345 -0.963 1.00 43.65 228 ASP A CA 1
ATOM 3243 C C . ASP A 1 229 ? 19.822 -40.581 -0.946 1.00 35.96 228 ASP A C 1
ATOM 3244 O O . ASP A 1 229 ? 20.244 -41.042 0.120 1.00 37.29 228 ASP A O 1
ATOM 3253 N N . GLY A 1 230 ? 20.116 -41.148 -2.118 1.00 34.04 229 GLY A N 1
ATOM 3254 C CA . GLY A 1 230 ? 21.024 -42.276 -2.151 1.00 32.37 229 GLY A CA 1
ATOM 3255 C C . GLY A 1 230 ? 22.407 -41.915 -1.648 1.00 32.31 229 GLY A C 1
ATOM 3256 O O . GLY A 1 230 ? 23.064 -42.708 -0.963 1.00 35.41 229 GLY A O 1
ATOM 3260 N N . LEU A 1 231 ? 22.886 -40.732 -2.014 1.00 37.57 230 LEU A N 1
ATOM 3261 C CA . LEU A 1 231 ? 24.215 -40.329 -1.567 1.00 38.54 230 LEU A CA 1
ATOM 3262 C C . LEU A 1 231 ? 24.222 -40.126 -0.052 1.00 37.50 230 LEU A C 1
ATOM 3263 O O . LEU A 1 231 ? 25.110 -40.615 0.654 1.00 40.99 230 LEU A O 1
ATOM 3279 N N . GLU A 1 232 ? 23.215 -39.432 0.458 1.00 39.59 231 GLU A N 1
ATOM 3280 C CA . GLU A 1 232 ? 23.115 -39.204 1.904 1.00 43.98 231 GLU A CA 1
ATOM 3281 C C . GLU A 1 232 ? 23.129 -40.524 2.666 1.00 39.16 231 GLU A C 1
ATOM 3282 O O . GLU A 1 232 ? 23.889 -40.709 3.615 1.00 45.07 231 GLU A O 1
ATOM 3306 N N . MET A 1 234 ? 24.193 -43.376 1.779 1.00 44.68 23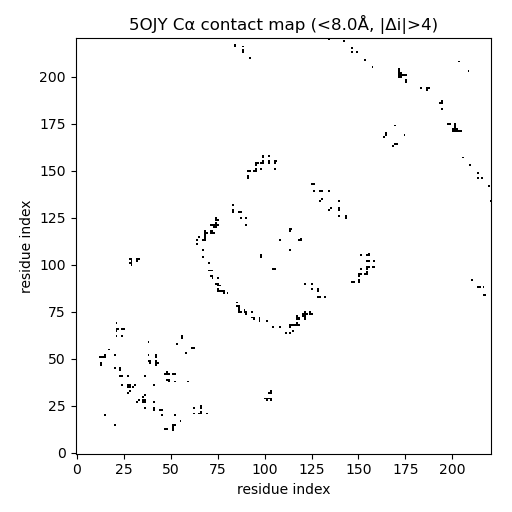3 MET A N 1
ATOM 3307 C CA . MET A 1 234 ? 25.440 -44.103 1.642 1.00 40.58 233 MET A CA 1
ATOM 3308 C C . MET A 1 234 ? 26.534 -43.560 2.547 1.00 42.41 233 MET A C 1
ATOM 3309 O O . MET A 1 234 ? 27.348 -44.303 3.105 1.00 48.19 233 MET A O 1
ATOM 3323 N N . VAL A 1 235 ? 26.597 -42.237 2.608 1.00 41.10 234 VAL A N 1
ATOM 3324 C CA . VAL A 1 235 ? 27.656 -41.584 3.374 1.00 54.35 234 VAL A CA 1
ATOM 3325 C C . VAL A 1 235 ? 27.327 -41.549 4.873 1.00 58.61 234 VAL A C 1
ATOM 3326 O O . VAL A 1 235 ? 28.242 -41.561 5.709 1.00 50.21 234 VAL A O 1
ATOM 3340 N N . SER A 1 236 ? 26.034 -41.498 5.225 1.00 57.90 235 SER A N 1
ATOM 3341 C CA . SER A 1 236 ? 25.588 -41.481 6.623 1.00 54.51 235 SER A CA 1
ATOM 3342 C C . SER A 1 236 ? 26.348 -42.456 7.504 1.00 55.86 235 SER A C 1
ATOM 3343 O O . SER A 1 236 ? 26.834 -42.090 8.578 1.00 63.56 235 SER A O 1
ATOM 3351 N N . GLY A 1 237 ? 26.464 -43.699 7.060 1.00 59.66 236 GLY A N 1
ATOM 3352 C CA . GLY A 1 237 ? 26.993 -44.778 7.864 1.00 54.83 236 GLY A CA 1
ATOM 3353 C C . GLY A 1 237 ? 28.474 -45.026 7.781 1.00 58.61 236 GLY A C 1
ATOM 3354 O O . GLY A 1 237 ? 28.978 -45.909 8.483 1.00 63.02 236 GLY A O 1
ATOM 3358 N N . MET A 1 238 ? 29.203 -44.294 6.948 1.00 60.32 237 MET A N 1
ATOM 3359 C CA . MET A 1 238 ? 30.636 -44.534 6.822 1.00 66.26 237 MET A CA 1
ATOM 3360 C C . MET A 1 238 ? 31.362 -44.035 8.069 1.00 65.62 237 MET A C 1
ATOM 3361 O O . MET A 1 238 ? 31.078 -42.941 8.569 1.00 64.24 237 MET A O 1
ATOM 3375 N N . GLY A 1 239 ? 32.293 -44.844 8.573 1.00 66.09 238 GLY A N 1
ATOM 3376 C CA . GLY A 1 239 ? 33.013 -44.535 9.806 1.00 71.70 238 GLY A CA 1
ATOM 3377 C C . GLY A 1 239 ? 32.634 -45.438 10.970 1.00 70.18 238 GLY A C 1
ATOM 3378 O O . GLY A 1 239 ? 31.703 -45.144 11.724 1.00 79.36 238 GLY A O 1
#

Organism: Streptomyces alboniger (NCBI:txid132473)